Protein AF-A0A350P170-F1 (afdb_monomer)

Structure (mmCIF, N/CA/C/O backbone):
data_AF-A0A350P170-F1
#
_entry.id   AF-A0A350P170-F1
#
loop_
_atom_site.group_PDB
_atom_site.id
_atom_site.type_symbol
_atom_site.label_atom_id
_atom_site.label_alt_id
_atom_site.label_comp_id
_atom_site.label_asym_id
_atom_site.label_entity_id
_atom_site.label_seq_id
_atom_site.pdbx_PDB_ins_code
_atom_site.Cartn_x
_atom_site.Cartn_y
_atom_site.Cartn_z
_atom_site.occupancy
_atom_site.B_iso_or_equiv
_atom_site.auth_seq_id
_atom_site.auth_comp_id
_atom_site.auth_asym_id
_atom_site.auth_atom_id
_atom_site.pdbx_PDB_model_num
ATOM 1 N N . GLN A 1 1 ? 16.866 -11.331 -12.192 1.00 55.66 1 GLN A N 1
ATOM 2 C CA . GLN A 1 1 ? 17.625 -10.116 -11.809 1.00 55.66 1 GLN A CA 1
ATOM 3 C C . GLN A 1 1 ? 18.421 -9.615 -13.026 1.00 55.66 1 GLN A C 1
ATOM 5 O O . GLN A 1 1 ? 19.619 -9.866 -13.133 1.00 55.66 1 GLN A O 1
ATOM 10 N N . THR A 1 2 ? 17.737 -8.970 -13.980 1.00 68.19 2 THR A N 1
ATOM 11 C CA . THR A 1 2 ? 18.289 -8.675 -15.325 1.00 68.19 2 THR A CA 1
ATOM 12 C C . THR A 1 2 ? 18.466 -7.171 -15.553 1.00 68.19 2 THR A C 1
ATOM 14 O O . THR A 1 2 ? 19.551 -6.740 -15.930 1.00 68.19 2 THR A O 1
ATOM 17 N N . ILE A 1 3 ? 17.470 -6.355 -15.191 1.00 73.44 3 ILE A N 1
ATOM 18 C CA . ILE A 1 3 ? 17.484 -4.893 -15.401 1.00 73.44 3 ILE A CA 1
ATOM 19 C C . ILE A 1 3 ? 18.554 -4.185 -14.556 1.00 73.44 3 ILE A C 1
ATOM 21 O O . ILE A 1 3 ? 19.264 -3.319 -15.055 1.00 73.44 3 ILE A O 1
ATOM 25 N N . GLY A 1 4 ? 18.774 -4.616 -13.307 1.00 74.56 4 GLY A N 1
ATOM 26 C CA . GLY A 1 4 ? 19.765 -3.999 -12.410 1.00 74.56 4 GLY A CA 1
ATOM 27 C C . GLY A 1 4 ? 21.214 -4.020 -12.923 1.00 74.56 4 GLY A C 1
ATOM 28 O O . GLY A 1 4 ? 22.041 -3.240 -12.458 1.00 74.56 4 GLY A O 1
ATOM 29 N N . ARG A 1 5 ? 21.538 -4.868 -13.909 1.00 81.31 5 ARG A N 1
ATOM 30 C CA . ARG A 1 5 ? 22.863 -4.882 -14.554 1.00 81.31 5 ARG A CA 1
ATOM 31 C C . ARG A 1 5 ? 23.079 -3.655 -15.444 1.00 81.31 5 ARG A C 1
ATOM 33 O O . ARG A 1 5 ? 24.199 -3.155 -15.515 1.00 81.31 5 ARG A O 1
ATOM 40 N N . GLY A 1 6 ? 22.010 -3.158 -16.067 1.00 81.94 6 GLY A N 1
ATOM 41 C CA . GLY A 1 6 ? 22.021 -1.979 -16.931 1.00 81.94 6 GLY A CA 1
ATOM 42 C C . GLY A 1 6 ? 21.989 -0.648 -16.176 1.00 81.94 6 GLY A C 1
ATOM 43 O O . GLY A 1 6 ? 22.362 0.368 -16.747 1.00 81.94 6 GLY A O 1
ATOM 44 N N . LEU A 1 7 ? 21.646 -0.644 -14.882 1.00 85.00 7 LEU A N 1
ATOM 45 C CA . LEU A 1 7 ? 21.462 0.580 -14.082 1.00 85.00 7 LEU A CA 1
ATOM 46 C C . LEU A 1 7 ? 22.745 1.152 -13.448 1.00 85.00 7 LEU A C 1
ATOM 48 O O . LEU A 1 7 ? 22.690 2.158 -12.748 1.00 85.00 7 LEU A O 1
ATOM 52 N N . ARG A 1 8 ? 23.915 0.534 -13.655 1.00 88.31 8 ARG A N 1
ATOM 53 C CA . ARG A 1 8 ? 25.190 1.065 -13.129 1.00 88.31 8 ARG A CA 1
ATOM 54 C C . ARG A 1 8 ? 25.555 2.380 -13.814 1.00 88.31 8 ARG A C 1
ATOM 56 O O . ARG A 1 8 ? 25.523 2.427 -15.039 1.00 88.31 8 ARG A O 1
ATOM 63 N N . LEU A 1 9 ? 25.941 3.401 -13.056 1.00 88.69 9 LEU A N 1
ATOM 64 C CA . LEU A 1 9 ? 26.361 4.685 -13.623 1.00 88.69 9 LEU A CA 1
ATOM 65 C C . LEU A 1 9 ? 27.654 4.531 -14.438 1.00 88.69 9 LEU A C 1
ATOM 67 O O . LEU A 1 9 ? 28.554 3.787 -14.045 1.00 88.69 9 LEU A O 1
ATOM 71 N N . TYR A 1 10 ? 27.711 5.211 -15.579 1.00 90.62 10 TYR A N 1
ATOM 72 C CA . TYR A 1 10 ? 28.879 5.310 -16.452 1.00 90.62 10 TYR A CA 1
ATOM 73 C C . TYR A 1 10 ? 28.776 6.622 -17.232 1.00 90.62 10 TYR A C 1
ATOM 75 O O . TYR A 1 10 ? 27.687 6.928 -17.716 1.00 90.62 10 TYR A O 1
ATOM 83 N N . ASP A 1 11 ? 29.871 7.377 -17.336 1.00 89.75 11 ASP A N 1
ATOM 84 C CA . ASP A 1 11 ? 29.848 8.767 -17.820 1.00 89.75 11 ASP A CA 1
ATOM 85 C C . ASP A 1 11 ? 29.264 8.903 -19.239 1.00 89.75 11 ASP A C 1
ATOM 87 O O . ASP A 1 11 ? 28.492 9.822 -19.498 1.00 89.75 11 ASP A O 1
ATOM 91 N N . ASP A 1 12 ? 29.520 7.931 -20.121 1.00 91.25 12 ASP A N 1
ATOM 92 C CA . ASP A 1 12 ? 29.022 7.930 -21.507 1.00 91.25 12 ASP A CA 1
ATOM 93 C C . ASP A 1 12 ? 27.709 7.147 -21.702 1.00 91.25 12 ASP A C 1
ATOM 95 O O . ASP A 1 12 ? 27.351 6.779 -22.823 1.00 91.25 12 ASP A O 1
ATOM 99 N N . LYS A 1 13 ? 26.984 6.835 -20.620 1.00 91.56 13 LYS A N 1
ATOM 100 C CA . LYS A 1 13 ? 25.713 6.103 -20.689 1.00 91.56 13 LYS A CA 1
ATOM 101 C C . LYS A 1 13 ? 24.554 6.982 -20.202 1.00 91.56 13 LYS A C 1
ATOM 103 O O . LYS A 1 13 ? 24.262 6.973 -19.003 1.00 91.56 13 LYS A O 1
ATOM 108 N N . PRO A 1 14 ? 23.880 7.715 -21.110 1.00 86.50 14 PRO A N 1
ATOM 109 C CA . PRO A 1 14 ? 22.813 8.641 -20.736 1.00 86.50 14 PRO A CA 1
ATOM 110 C C . PRO A 1 14 ? 21.547 7.927 -20.244 1.00 86.50 14 PRO A C 1
ATOM 112 O O . PRO A 1 14 ? 20.827 8.466 -19.406 1.00 86.50 14 PRO A O 1
ATOM 115 N N . ASP A 1 15 ? 21.289 6.708 -20.725 1.00 86.00 15 ASP A N 1
ATOM 116 C CA . ASP A 1 15 ? 20.099 5.931 -20.390 1.00 86.00 15 ASP A CA 1
ATOM 117 C C . ASP A 1 15 ? 20.326 4.411 -20.521 1.00 86.00 15 ASP A C 1
ATOM 119 O O . ASP A 1 15 ? 21.382 3.932 -20.944 1.00 86.00 15 ASP A O 1
ATOM 123 N N . CYS A 1 16 ? 19.337 3.633 -20.076 1.00 85.06 16 CYS A N 1
ATOM 124 C CA . CYS A 1 16 ? 19.308 2.179 -20.192 1.00 85.06 16 CYS A CA 1
ATOM 125 C C . CYS A 1 16 ? 17.989 1.760 -20.845 1.00 85.06 16 CYS A C 1
ATOM 127 O O . CYS A 1 16 ? 16.956 1.713 -20.176 1.00 85.06 16 CYS A O 1
ATOM 129 N N . LEU A 1 17 ? 18.029 1.407 -22.131 1.00 84.06 17 LEU A N 1
ATOM 130 C CA . LEU A 1 17 ? 16.868 0.865 -22.832 1.00 84.06 17 LEU A CA 1
ATOM 131 C C . LEU A 1 17 ? 16.545 -0.549 -22.329 1.00 84.06 17 LEU A C 1
ATOM 133 O O . LEU A 1 17 ? 17.384 -1.451 -22.381 1.00 84.06 17 LEU A O 1
ATOM 137 N N . VAL A 1 18 ? 15.312 -0.746 -21.864 1.00 81.06 18 VAL A N 1
ATOM 138 C CA . VAL A 1 18 ? 14.773 -2.048 -21.457 1.00 81.06 18 VAL A CA 1
ATOM 139 C C . VAL A 1 18 ? 13.649 -2.415 -22.416 1.00 81.06 18 VAL A C 1
ATOM 141 O O . VAL A 1 18 ? 12.710 -1.645 -22.587 1.00 81.06 18 VAL A O 1
ATOM 144 N N . ILE A 1 19 ? 13.751 -3.590 -23.036 1.00 81.56 19 ILE A N 1
ATOM 145 C CA . ILE A 1 19 ? 12.707 -4.149 -23.898 1.00 81.56 19 ILE A CA 1
ATOM 146 C C . ILE A 1 19 ? 12.183 -5.402 -23.206 1.00 81.56 19 ILE A C 1
ATOM 148 O O . ILE A 1 19 ? 12.914 -6.383 -23.060 1.00 81.56 19 ILE A O 1
ATOM 152 N N . ASP A 1 20 ? 10.934 -5.339 -22.756 1.00 79.62 20 ASP A N 1
ATOM 153 C CA . ASP A 1 20 ? 10.252 -6.437 -22.079 1.00 79.62 20 ASP A CA 1
ATOM 154 C C . ASP A 1 20 ? 9.336 -7.161 -23.068 1.00 79.62 20 ASP A C 1
ATOM 156 O O . ASP A 1 20 ? 8.319 -6.626 -23.508 1.00 79.62 20 ASP A O 1
ATOM 160 N N . LEU A 1 21 ? 9.751 -8.358 -23.482 1.00 77.06 21 LEU A N 1
ATOM 161 C CA . LEU A 1 21 ? 9.010 -9.210 -24.408 1.00 77.06 21 LEU A CA 1
ATOM 162 C C . LEU A 1 21 ? 8.221 -10.234 -23.594 1.00 77.06 21 LEU A C 1
ATOM 164 O O . LEU A 1 21 ? 8.771 -11.243 -23.150 1.00 77.06 21 LEU A O 1
ATOM 168 N N . VAL A 1 22 ? 6.932 -9.963 -23.407 1.00 70.88 22 VAL A N 1
ATOM 169 C CA . VAL A 1 22 ? 6.019 -10.836 -22.664 1.00 70.88 22 VAL A CA 1
ATOM 170 C C . VAL A 1 22 ? 5.328 -11.793 -23.641 1.00 70.88 22 VAL A C 1
ATOM 172 O O . VAL A 1 22 ? 4.606 -11.361 -24.536 1.00 70.88 22 VAL A O 1
ATOM 175 N N . ASP A 1 23 ? 5.568 -13.096 -23.488 1.00 68.44 23 ASP A N 1
ATOM 176 C CA . ASP A 1 23 ? 4.864 -14.157 -24.226 1.00 68.44 23 ASP A CA 1
ATOM 177 C C . ASP A 1 23 ? 3.549 -14.536 -23.510 1.00 68.44 23 ASP A C 1
ATOM 179 O O . ASP A 1 23 ? 3.379 -14.253 -22.320 1.00 68.44 23 ASP A O 1
ATOM 183 N N . VAL A 1 24 ? 2.630 -15.231 -24.192 1.00 64.62 24 VAL A N 1
ATOM 184 C CA . VAL A 1 24 ? 1.359 -15.749 -23.641 1.00 64.62 24 VAL A CA 1
ATOM 185 C C . VAL A 1 24 ? 1.625 -16.972 -22.747 1.00 64.62 24 VAL A C 1
ATOM 187 O O . VAL A 1 24 ? 1.095 -18.072 -22.936 1.00 64.62 24 VAL A O 1
ATOM 190 N N . CYS A 1 25 ? 2.502 -16.817 -21.760 1.00 59.47 25 CYS A N 1
ATOM 191 C CA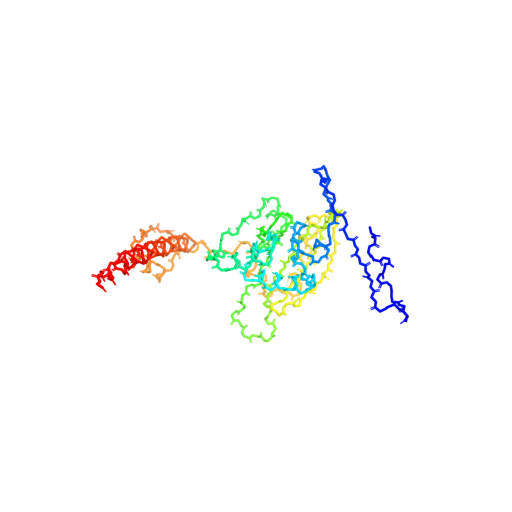 . CYS A 1 25 ? 2.878 -17.887 -20.856 1.00 59.47 25 CYS A CA 1
ATOM 192 C C . CYS A 1 25 ? 1.811 -18.042 -19.763 1.00 59.47 25 CYS A C 1
ATOM 194 O O . CYS A 1 25 ? 1.839 -17.369 -18.742 1.00 59.47 25 CYS A O 1
ATOM 196 N N . GLN A 1 26 ? 0.863 -18.962 -19.954 1.00 62.66 26 GLN A N 1
ATOM 197 C CA . GLN A 1 26 ? -0.231 -19.187 -18.991 1.00 62.66 26 GLN A CA 1
ATOM 198 C C . GLN A 1 26 ? 0.186 -19.986 -17.742 1.00 62.66 26 GLN A C 1
ATOM 200 O O . GLN A 1 26 ? -0.556 -20.048 -16.764 1.00 62.66 26 GLN A O 1
ATOM 205 N N . ARG A 1 27 ? 1.346 -20.656 -17.776 1.00 58.62 27 ARG A N 1
ATOM 206 C CA . ARG A 1 27 ? 1.795 -21.574 -16.710 1.00 58.62 27 ARG A CA 1
ATOM 207 C C . ARG A 1 27 ? 2.695 -20.927 -15.659 1.00 58.62 27 ARG A C 1
ATOM 209 O O . ARG A 1 27 ? 2.850 -21.498 -14.581 1.00 58.62 27 ARG A O 1
ATOM 216 N N . HIS A 1 28 ? 3.298 -19.781 -15.960 1.00 63.19 28 HIS A N 1
ATOM 217 C CA . HIS A 1 28 ? 4.266 -19.129 -15.082 1.00 63.19 28 HIS A CA 1
ATOM 218 C C . HIS A 1 28 ? 3.897 -17.661 -14.889 1.00 63.19 28 HIS A C 1
ATOM 220 O O . HIS A 1 28 ? 3.571 -16.974 -15.849 1.00 63.19 28 HIS A O 1
ATOM 226 N N . SER A 1 29 ? 3.979 -17.176 -13.647 1.00 61.22 29 SER A N 1
ATOM 227 C CA . SER A 1 29 ? 3.872 -15.745 -13.361 1.00 61.22 29 SER A CA 1
ATOM 228 C C . SER A 1 29 ? 5.154 -15.069 -13.840 1.00 61.22 29 SER A C 1
ATOM 230 O O . SER A 1 29 ? 6.215 -15.267 -13.245 1.00 61.22 29 SER A O 1
ATOM 232 N N . LEU A 1 30 ? 5.074 -14.319 -14.936 1.00 66.12 30 LEU A N 1
ATOM 233 C CA . LEU A 1 30 ? 6.201 -13.547 -15.449 1.00 66.12 30 LEU A CA 1
ATOM 234 C C . LEU A 1 30 ? 6.361 -12.256 -14.634 1.00 66.12 30 LEU A C 1
ATOM 236 O O . LEU A 1 30 ? 5.381 -11.614 -14.263 1.00 66.12 30 LEU A O 1
ATOM 240 N N . MET A 1 31 ? 7.610 -11.881 -14.347 1.00 69.81 31 MET A N 1
ATOM 241 C CA . MET A 1 31 ? 7.934 -10.571 -13.778 1.00 69.81 31 MET A CA 1
ATOM 242 C C . MET A 1 31 ? 7.954 -9.559 -14.920 1.00 69.81 31 MET A C 1
ATOM 244 O O . MET A 1 31 ? 8.937 -9.496 -15.655 1.00 69.81 31 MET A O 1
ATOM 248 N N . THR A 1 32 ? 6.871 -8.801 -15.058 1.00 78.75 32 THR A N 1
ATOM 249 C CA . THR A 1 32 ? 6.736 -7.746 -16.065 1.00 78.75 32 THR A CA 1
ATOM 250 C C . THR A 1 32 ? 7.281 -6.417 -15.544 1.00 78.75 32 THR A C 1
ATOM 252 O O . THR A 1 32 ? 7.395 -6.178 -14.335 1.00 78.75 32 THR A O 1
ATOM 255 N N . THR A 1 33 ? 7.623 -5.527 -16.466 1.00 81.44 33 THR A N 1
ATOM 256 C CA . THR A 1 33 ? 8.143 -4.191 -16.161 1.00 81.44 33 THR A CA 1
ATOM 257 C C . THR A 1 33 ? 7.210 -3.374 -15.256 1.00 81.44 33 THR A C 1
ATOM 259 O O . THR A 1 33 ? 7.720 -2.799 -14.296 1.00 81.44 33 THR A O 1
ATOM 262 N N . PRO A 1 34 ? 5.873 -3.359 -15.435 1.00 84.69 34 PRO A N 1
ATOM 263 C CA . PRO A 1 34 ? 4.971 -2.651 -14.523 1.00 84.69 34 PRO A CA 1
ATOM 264 C C . PRO A 1 34 ? 5.049 -3.132 -13.068 1.00 84.69 34 PRO A C 1
ATOM 266 O O . PRO A 1 34 ? 5.083 -2.308 -12.150 1.00 84.69 34 PRO A O 1
ATOM 269 N N . ALA A 1 35 ? 5.183 -4.443 -12.842 1.00 81.69 35 ALA A N 1
ATOM 270 C CA . ALA A 1 35 ? 5.322 -4.998 -11.495 1.00 81.69 35 ALA A CA 1
ATOM 271 C C . ALA A 1 35 ? 6.573 -4.469 -10.767 1.00 81.69 35 ALA A C 1
ATOM 273 O O . ALA A 1 35 ? 6.563 -4.315 -9.546 1.00 81.69 35 ALA A O 1
ATOM 274 N N . LEU A 1 36 ? 7.644 -4.135 -11.501 1.00 80.06 36 LEU A N 1
ATOM 275 C CA . LEU A 1 36 ? 8.848 -3.520 -10.926 1.00 80.06 36 LEU A CA 1
ATOM 276 C C . LEU A 1 36 ? 8.612 -2.094 -10.426 1.00 80.06 36 LEU A C 1
ATOM 278 O O . LEU A 1 36 ? 9.302 -1.653 -9.510 1.00 80.06 36 LEU A O 1
ATOM 282 N N . PHE A 1 37 ? 7.641 -1.389 -11.005 1.00 82.12 37 PHE A N 1
ATOM 283 C CA . PHE A 1 37 ? 7.231 -0.056 -10.572 1.00 82.12 37 PHE A CA 1
ATOM 284 C C . PHE A 1 37 ? 6.105 -0.090 -9.522 1.00 82.12 37 PHE A C 1
ATOM 286 O O . PHE A 1 37 ? 5.579 0.959 -9.158 1.00 82.12 37 PHE A O 1
ATOM 293 N N . GLY A 1 38 ? 5.742 -1.273 -9.011 1.00 79.06 38 GLY A N 1
ATOM 294 C CA . GLY A 1 38 ? 4.695 -1.440 -7.996 1.00 79.06 38 GLY A CA 1
ATOM 295 C C . GLY A 1 38 ? 3.264 -1.444 -8.547 1.00 79.06 38 GLY A C 1
ATOM 296 O O . GLY A 1 38 ? 2.316 -1.417 -7.758 1.00 79.06 38 GLY A O 1
ATOM 297 N N . LEU A 1 39 ? 3.110 -1.494 -9.874 1.00 86.19 39 LEU A N 1
ATOM 298 C CA . LEU A 1 39 ? 1.825 -1.613 -10.564 1.00 86.19 39 LEU A CA 1
ATOM 299 C C . LEU A 1 39 ? 1.363 -3.076 -10.649 1.00 86.19 39 LEU A C 1
ATOM 301 O O . LEU A 1 39 ? 2.115 -4.005 -10.336 1.00 86.19 39 LEU A O 1
ATOM 305 N N . HIS A 1 40 ? 0.123 -3.282 -11.096 1.00 85.38 40 HIS A N 1
ATOM 306 C CA . HIS A 1 40 ? -0.380 -4.612 -11.427 1.00 85.38 40 HIS A CA 1
ATOM 307 C C . HIS A 1 40 ? 0.508 -5.267 -12.516 1.00 85.38 40 HIS A C 1
ATOM 309 O O . HIS A 1 40 ? 0.952 -4.569 -13.429 1.00 85.38 40 HIS A O 1
ATOM 315 N N . PRO A 1 41 ? 0.799 -6.584 -12.467 1.00 81.81 41 PRO A N 1
ATOM 316 C CA . PRO A 1 41 ? 1.647 -7.238 -13.473 1.00 81.81 41 PRO A CA 1
ATOM 317 C C . PRO A 1 41 ? 1.134 -7.091 -14.910 1.00 81.81 41 PRO A C 1
ATOM 319 O O . PRO A 1 41 ? 1.927 -6.908 -15.831 1.00 81.81 41 PRO A O 1
ATOM 322 N N . ASP A 1 42 ? -0.186 -7.102 -15.077 1.00 84.06 42 ASP A N 1
ATOM 323 C CA . ASP A 1 42 ? -0.859 -6.919 -16.369 1.00 84.06 42 ASP A CA 1
ATOM 324 C C . ASP A 1 42 ? -1.200 -5.446 -16.663 1.00 84.06 42 ASP A C 1
ATOM 326 O O . ASP A 1 42 ? -2.106 -5.170 -17.441 1.00 84.06 42 ASP A O 1
ATOM 330 N N . PHE A 1 43 ? -0.544 -4.491 -15.994 1.00 88.19 43 PHE A N 1
ATOM 331 C CA . PHE A 1 43 ? -0.832 -3.074 -16.198 1.00 88.19 43 PHE A CA 1
ATOM 332 C C . PHE A 1 43 ? -0.353 -2.608 -17.577 1.00 88.19 43 PHE A C 1
ATOM 334 O O . PHE A 1 43 ? 0.846 -2.625 -17.868 1.00 88.19 43 PHE A O 1
ATOM 341 N N . ASP A 1 44 ? -1.284 -2.142 -18.401 1.00 88.44 44 ASP A N 1
ATOM 342 C CA . ASP A 1 44 ? -1.010 -1.504 -19.678 1.00 88.44 44 ASP A CA 1
ATOM 343 C C . ASP A 1 44 ? -0.610 -0.041 -19.456 1.00 88.44 44 ASP A C 1
ATOM 345 O O . ASP A 1 44 ? -1.365 0.771 -18.916 1.00 88.44 44 ASP A O 1
ATOM 349 N N . LEU A 1 45 ? 0.619 0.286 -19.857 1.00 84.94 45 LEU A N 1
ATOM 350 C CA . LEU A 1 45 ? 1.147 1.646 -19.796 1.00 84.94 45 LEU A CA 1
ATOM 351 C C . LEU A 1 45 ? 0.617 2.526 -20.933 1.00 84.94 45 LEU A C 1
ATOM 353 O O . LEU A 1 45 ? 0.833 3.730 -20.886 1.00 84.94 45 LEU A O 1
ATOM 357 N N . GLU A 1 46 ? -0.011 1.958 -21.967 1.00 85.19 46 GLU A N 1
ATOM 358 C CA . GLU A 1 46 ? -0.568 2.693 -23.114 1.00 85.19 46 GLU A CA 1
ATOM 359 C C . GLU A 1 46 ? 0.456 3.629 -23.805 1.00 85.19 46 GLU A C 1
ATOM 361 O O . GLU A 1 46 ? 0.103 4.618 -24.445 1.00 85.19 46 GLU A O 1
ATOM 366 N N . GLY A 1 47 ? 1.754 3.312 -23.696 1.00 81.00 47 GLY A N 1
ATOM 367 C CA . GLY A 1 47 ? 2.857 4.121 -24.232 1.00 81.00 47 GLY A CA 1
ATOM 368 C C . GLY A 1 47 ? 3.324 5.277 -23.335 1.00 81.00 47 GLY A C 1
ATOM 369 O O . GLY A 1 47 ? 4.219 6.023 -23.737 1.00 81.00 47 GLY A O 1
ATOM 370 N N . GLU A 1 48 ? 2.768 5.422 -22.132 1.00 82.25 48 GLU A N 1
ATOM 371 C CA . GLU A 1 48 ? 3.159 6.436 -21.151 1.00 82.25 48 GLU A CA 1
ATOM 372 C C . GLU A 1 48 ? 4.433 6.073 -20.372 1.00 82.25 48 GLU A C 1
ATOM 374 O O . GLU A 1 48 ? 4.907 4.934 -20.327 1.00 82.25 48 GLU A O 1
ATOM 379 N N . ASP A 1 49 ? 4.992 7.078 -19.698 1.00 85.12 49 ASP A N 1
ATOM 380 C CA . ASP A 1 49 ? 6.121 6.899 -18.787 1.00 85.12 49 ASP A CA 1
ATOM 381 C C . ASP A 1 49 ? 5.711 6.023 -17.587 1.00 85.12 49 ASP A C 1
ATOM 383 O O . ASP A 1 49 ? 4.816 6.370 -16.806 1.00 85.12 49 ASP A O 1
ATOM 387 N N . ALA A 1 50 ? 6.400 4.891 -17.410 1.00 83.69 50 ALA A N 1
ATOM 388 C CA . ALA A 1 50 ? 6.124 3.927 -16.344 1.00 83.69 50 ALA A CA 1
ATOM 389 C C . ALA A 1 50 ? 6.239 4.532 -14.936 1.00 83.69 50 ALA A C 1
ATOM 391 O O . ALA A 1 50 ? 5.445 4.219 -14.049 1.00 83.69 50 ALA A O 1
ATOM 392 N N . THR A 1 51 ? 7.188 5.448 -14.729 1.00 83.94 51 THR A N 1
ATOM 393 C CA . THR A 1 51 ? 7.397 6.109 -13.436 1.00 83.94 51 THR A CA 1
ATOM 394 C C . THR A 1 51 ? 6.288 7.117 -13.154 1.00 83.94 51 THR A C 1
ATOM 396 O O . THR A 1 51 ? 5.834 7.231 -12.012 1.00 83.94 51 THR A O 1
ATOM 399 N N . LYS A 1 52 ? 5.830 7.856 -14.172 1.00 85.88 52 LYS A N 1
ATOM 400 C CA . LYS A 1 52 ? 4.684 8.770 -14.031 1.00 85.88 52 LYS A CA 1
ATOM 401 C C . LYS A 1 52 ? 3.400 7.998 -13.742 1.00 85.88 52 LYS A C 1
ATOM 403 O O . LYS A 1 52 ? 2.683 8.368 -12.814 1.00 85.88 52 LYS A O 1
ATOM 408 N N . SER A 1 53 ? 3.166 6.911 -14.472 1.00 87.25 53 SER A N 1
ATOM 409 C CA . SER A 1 53 ? 2.002 6.035 -14.303 1.00 87.25 53 SER A CA 1
ATOM 410 C C . SER A 1 53 ? 1.965 5.430 -12.898 1.00 87.25 53 SER A C 1
ATOM 412 O O . SER A 1 53 ? 0.960 5.541 -12.198 1.00 87.25 53 SER A O 1
ATOM 414 N N . ALA A 1 54 ? 3.099 4.902 -12.426 1.00 85.50 54 ALA A N 1
ATOM 415 C CA . ALA A 1 54 ? 3.243 4.381 -11.070 1.00 85.50 54 ALA A CA 1
ATOM 416 C C . ALA A 1 54 ? 2.955 5.434 -9.996 1.00 85.50 54 ALA A C 1
ATOM 418 O O . ALA A 1 54 ? 2.183 5.177 -9.074 1.00 85.50 54 ALA A O 1
ATOM 419 N N . LYS A 1 55 ? 3.500 6.649 -10.138 1.00 84.19 55 LYS A N 1
ATOM 420 C CA . LYS A 1 55 ? 3.217 7.756 -9.210 1.00 84.19 55 LYS A CA 1
ATOM 421 C C . LYS A 1 55 ? 1.742 8.159 -9.213 1.00 84.19 55 LYS A C 1
ATOM 423 O O . LYS A 1 55 ? 1.199 8.441 -8.147 1.00 84.19 55 LYS A O 1
ATOM 428 N N . ALA A 1 56 ? 1.097 8.188 -10.378 1.00 85.06 56 ALA A N 1
ATOM 429 C CA . ALA A 1 56 ? -0.320 8.523 -10.491 1.00 85.06 56 ALA A CA 1
ATOM 430 C C . ALA A 1 56 ? -1.197 7.483 -9.776 1.00 85.06 56 ALA A C 1
ATOM 432 O O . ALA A 1 56 ? -2.000 7.847 -8.915 1.00 85.06 56 ALA A O 1
ATOM 433 N N . VAL A 1 57 ? -0.977 6.193 -10.050 1.00 85.38 57 VAL A N 1
ATOM 434 C CA . VAL A 1 57 ? -1.691 5.089 -9.387 1.00 85.38 57 VAL A CA 1
ATOM 435 C C . VAL A 1 57 ? -1.417 5.083 -7.884 1.00 85.38 57 VAL A C 1
ATOM 437 O O . VAL A 1 57 ? -2.343 4.940 -7.088 1.00 85.38 57 VAL A O 1
ATOM 440 N N . GLN A 1 58 ? -0.173 5.319 -7.467 1.00 81.75 58 GLN A N 1
ATOM 441 C CA . GLN A 1 58 ? 0.179 5.421 -6.054 1.00 81.75 58 GLN A CA 1
ATOM 442 C C . GLN A 1 58 ? -0.577 6.569 -5.367 1.00 81.75 58 GLN A C 1
ATOM 444 O O . GLN A 1 58 ? -1.117 6.378 -4.277 1.00 81.75 58 GLN A O 1
ATOM 449 N N . GLN A 1 59 ? -0.670 7.741 -6.001 1.00 78.62 59 GLN A N 1
ATOM 450 C CA . GLN A 1 59 ? -1.417 8.874 -5.456 1.00 78.62 59 GLN A CA 1
ATOM 451 C C . GLN A 1 59 ? -2.914 8.556 -5.339 1.00 78.62 59 GLN A C 1
ATOM 453 O O . GLN A 1 59 ? -3.517 8.831 -4.302 1.00 78.62 59 GLN A O 1
ATOM 458 N N . MET A 1 60 ? -3.499 7.926 -6.359 1.00 79.19 60 MET A N 1
ATOM 459 C CA . MET A 1 60 ? -4.888 7.455 -6.335 1.00 79.19 60 MET A CA 1
ATOM 460 C C .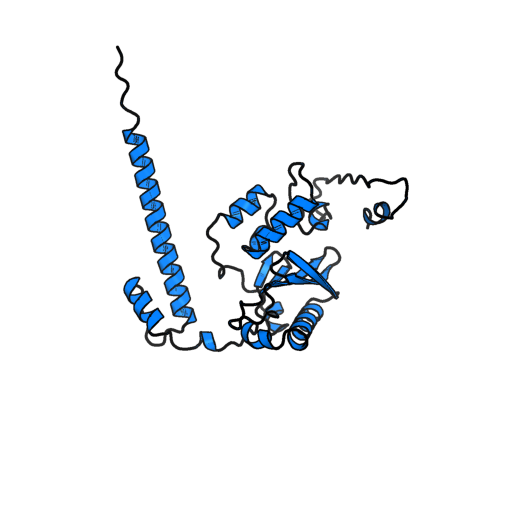 MET A 1 60 ? -5.116 6.401 -5.241 1.00 79.19 60 MET A C 1
ATOM 462 O O . MET A 1 60 ? -6.165 6.395 -4.595 1.00 79.19 60 MET A O 1
ATOM 466 N N . SER A 1 61 ? -4.114 5.558 -4.969 1.00 77.25 61 SER A N 1
ATOM 467 C CA . SER A 1 61 ? -4.204 4.492 -3.964 1.00 77.25 61 SER A CA 1
ATOM 468 C C . SER A 1 61 ? -4.332 5.023 -2.541 1.00 77.25 61 SER A C 1
ATOM 470 O O . SER A 1 61 ? -4.860 4.335 -1.664 1.00 77.25 61 SER A O 1
ATOM 472 N N . ILE A 1 62 ? -3.891 6.261 -2.293 1.00 72.69 62 ILE A N 1
ATOM 473 C CA . ILE A 1 62 ? -4.073 6.925 -1.000 1.00 72.69 62 ILE A CA 1
ATOM 474 C C . ILE A 1 62 ? -5.568 7.053 -0.694 1.00 72.69 62 ILE A C 1
ATOM 476 O O . ILE A 1 62 ? -5.973 6.766 0.435 1.00 72.69 62 ILE A O 1
ATOM 480 N N . GLU A 1 63 ? -6.360 7.455 -1.691 1.00 70.25 63 GLU A N 1
ATOM 481 C CA . GLU A 1 63 ? -7.804 7.684 -1.581 1.00 70.25 63 GLU A CA 1
ATOM 482 C C . GLU A 1 63 ? -8.601 6.389 -1.720 1.00 70.25 63 GLU A C 1
ATOM 484 O O . GLU A 1 63 ? -9.510 6.135 -0.927 1.00 70.25 63 GLU A O 1
ATOM 489 N N . ASN A 1 64 ? -8.241 5.560 -2.699 1.00 74.81 64 ASN A N 1
ATOM 490 C CA . ASN A 1 64 ? -8.878 4.276 -2.924 1.00 74.81 64 ASN A CA 1
ATOM 491 C C . ASN A 1 64 ? -7.826 3.179 -3.155 1.00 74.81 64 ASN A C 1
ATOM 493 O O . ASN A 1 64 ? -7.311 3.063 -4.264 1.00 74.81 64 ASN A O 1
ATOM 497 N N . PRO A 1 65 ? -7.540 2.325 -2.155 1.00 75.50 65 PRO A N 1
ATOM 498 C CA . PRO A 1 65 ? -6.546 1.265 -2.290 1.00 75.50 65 PRO A CA 1
ATOM 499 C C . PRO A 1 65 ? -6.833 0.259 -3.413 1.00 75.50 65 PRO A C 1
ATOM 501 O O . PRO A 1 65 ? -5.891 -0.328 -3.933 1.00 75.50 65 PRO A O 1
ATOM 504 N N . THR A 1 66 ? -8.095 0.073 -3.829 1.00 78.44 66 THR A N 1
ATOM 505 C CA . THR A 1 66 ? -8.445 -0.928 -4.857 1.00 78.44 66 THR A CA 1
ATOM 506 C C . THR A 1 66 ? -7.919 -0.571 -6.246 1.00 78.44 66 THR A C 1
ATOM 508 O O . THR A 1 66 ? -7.945 -1.405 -7.142 1.00 78.44 66 THR A O 1
ATOM 511 N N . VAL A 1 67 ? -7.425 0.653 -6.455 1.00 82.88 67 VAL A N 1
ATOM 512 C CA . VAL A 1 67 ? -6.753 1.035 -7.711 1.00 82.88 67 VAL A CA 1
ATOM 513 C C . VAL A 1 67 ? -5.454 0.266 -7.946 1.00 82.88 67 VAL A C 1
ATOM 515 O O . VAL A 1 67 ? -4.964 0.248 -9.068 1.00 82.88 67 VAL A O 1
ATOM 518 N N . LEU A 1 68 ? -4.887 -0.363 -6.912 1.00 81.31 68 LEU A N 1
ATOM 519 C CA . LEU A 1 68 ? -3.681 -1.186 -7.033 1.00 81.31 68 LEU A CA 1
ATOM 520 C C . LEU A 1 68 ? -3.925 -2.467 -7.847 1.00 81.31 68 LEU A C 1
ATOM 522 O O . LEU A 1 68 ? -2.964 -3.045 -8.353 1.00 81.31 68 LEU A O 1
ATOM 526 N N . ASP A 1 69 ? -5.190 -2.869 -7.997 1.00 82.44 69 ASP A N 1
ATOM 527 C CA . ASP A 1 69 ? -5.616 -3.985 -8.845 1.00 82.44 69 ASP A CA 1
ATOM 528 C C . ASP A 1 69 ? -6.000 -3.537 -10.270 1.00 82.44 69 ASP A C 1
ATOM 530 O O . ASP A 1 69 ? -6.340 -4.374 -11.104 1.00 82.44 69 ASP A O 1
ATOM 534 N N . ALA A 1 70 ? -5.963 -2.231 -10.566 1.00 86.12 70 ALA A N 1
ATOM 535 C CA . ALA A 1 70 ? -6.263 -1.720 -11.900 1.00 86.12 70 ALA A CA 1
ATOM 536 C C . ALA A 1 70 ? -5.201 -2.171 -12.910 1.00 86.12 70 ALA A C 1
ATOM 538 O O . ALA A 1 70 ? -4.011 -2.205 -12.595 1.00 86.12 70 ALA A O 1
ATOM 539 N N . GLN A 1 71 ? -5.626 -2.450 -14.139 1.00 89.19 71 GLN A N 1
ATOM 540 C CA . GLN A 1 71 ? -4.754 -2.837 -15.247 1.00 89.19 71 GLN A CA 1
ATOM 541 C C . GLN A 1 71 ? -4.462 -1.674 -16.203 1.00 89.19 71 GLN A C 1
ATOM 543 O O . GLN A 1 71 ? -3.744 -1.856 -17.175 1.00 89.19 71 GLN A O 1
ATOM 548 N N . SER A 1 72 ? -4.987 -0.474 -15.950 1.00 89.88 72 SER A N 1
ATOM 549 C CA . SER A 1 72 ? -4.616 0.738 -16.688 1.00 89.88 72 SER A CA 1
ATOM 550 C C . SER A 1 72 ? -4.899 2.004 -15.881 1.00 89.88 72 SER A C 1
ATOM 552 O O . SER A 1 72 ? -5.612 1.976 -14.870 1.00 89.88 72 SER A O 1
ATOM 554 N N . ILE A 1 73 ? -4.378 3.147 -16.346 1.00 88.62 73 ILE A N 1
ATOM 555 C CA . ILE A 1 73 ? -4.671 4.458 -15.741 1.00 88.62 73 ILE A CA 1
ATOM 556 C C . ILE A 1 73 ? -6.170 4.760 -15.829 1.00 88.62 73 ILE A C 1
ATOM 558 O O . ILE A 1 73 ? -6.775 5.159 -14.837 1.00 88.62 73 ILE A O 1
ATOM 562 N N . ALA A 1 74 ? -6.794 4.518 -16.983 1.00 85.81 74 ALA A N 1
ATOM 563 C CA . ALA A 1 74 ? -8.219 4.771 -17.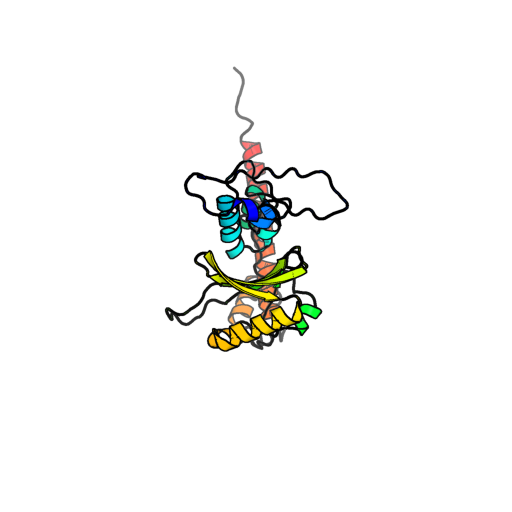174 1.00 85.81 74 ALA A CA 1
ATOM 564 C C . ALA A 1 74 ? -9.097 3.910 -16.246 1.00 85.81 74 ALA A C 1
ATOM 566 O O . ALA A 1 74 ? -10.145 4.360 -15.769 1.00 85.81 74 ALA A O 1
ATOM 567 N N . GLU A 1 75 ? -8.687 2.668 -15.972 1.00 85.56 75 GLU A N 1
ATOM 568 C CA . GLU A 1 75 ? -9.359 1.823 -14.987 1.00 85.56 75 GLU A CA 1
ATOM 569 C C . GLU A 1 75 ? -9.158 2.348 -13.560 1.00 85.56 75 GLU A C 1
ATOM 571 O O . GLU A 1 75 ? -10.138 2.455 -12.818 1.00 85.56 75 GLU A O 1
ATOM 576 N N . ALA A 1 76 ? -7.938 2.753 -13.195 1.00 84.88 76 ALA A N 1
ATOM 577 C CA . ALA A 1 76 ? -7.652 3.357 -11.895 1.00 84.88 76 ALA A CA 1
ATOM 578 C C . ALA A 1 76 ? -8.491 4.629 -11.665 1.00 84.88 76 ALA A C 1
ATOM 580 O O . ALA A 1 76 ? -9.167 4.752 -10.642 1.00 84.88 76 ALA A O 1
ATOM 581 N N . GLU A 1 77 ? -8.551 5.533 -12.646 1.00 82.06 77 GLU A N 1
ATOM 582 C CA . GLU A 1 77 ? -9.398 6.730 -12.605 1.00 82.06 77 GLU A CA 1
ATOM 583 C C . GLU A 1 77 ? -10.880 6.377 -12.468 1.00 82.06 77 GLU A C 1
ATOM 585 O O . GLU A 1 77 ? -11.607 6.989 -11.678 1.00 82.06 77 GLU A O 1
ATOM 590 N N . ARG A 1 78 ? -11.345 5.354 -13.197 1.00 81.69 78 ARG A N 1
ATOM 591 C CA . ARG A 1 78 ? -12.720 4.866 -13.075 1.00 81.69 78 ARG A CA 1
ATOM 592 C C . ARG A 1 78 ? -12.995 4.366 -11.658 1.00 81.69 78 ARG A C 1
ATOM 594 O O . ARG A 1 78 ? -14.051 4.698 -11.119 1.00 81.69 78 ARG A O 1
ATOM 601 N N . ILE A 1 79 ? -12.082 3.607 -11.061 1.00 77.00 79 ILE A N 1
ATOM 602 C CA . ILE A 1 79 ? -12.200 3.081 -9.695 1.00 77.00 79 ILE A CA 1
ATOM 603 C C . ILE A 1 79 ? -12.266 4.221 -8.668 1.00 77.00 79 ILE A C 1
ATOM 605 O O . ILE A 1 79 ? -13.113 4.178 -7.778 1.00 77.00 79 ILE A O 1
ATOM 609 N N . VAL A 1 80 ? -11.445 5.266 -8.812 1.00 73.88 80 VAL A N 1
ATOM 610 C CA . VAL A 1 80 ? -11.510 6.463 -7.947 1.00 73.88 80 VAL A CA 1
ATOM 611 C C . VAL A 1 80 ? -12.810 7.244 -8.160 1.00 73.88 80 VAL A C 1
ATOM 613 O O . VAL A 1 80 ? -13.396 7.755 -7.209 1.00 73.88 80 VAL A O 1
ATOM 616 N N . SER A 1 81 ? -13.289 7.332 -9.405 1.00 72.00 81 SER A N 1
ATOM 617 C CA . SER A 1 81 ? -14.515 8.067 -9.747 1.00 72.00 81 SER A CA 1
ATOM 618 C C . SER A 1 81 ? -15.797 7.384 -9.257 1.00 72.00 81 SER A C 1
ATOM 620 O O . SER A 1 81 ? -16.846 8.028 -9.139 1.00 72.00 81 SER A O 1
ATOM 622 N N . GLN A 1 82 ? -15.739 6.076 -9.001 1.00 67.50 82 GLN A N 1
ATOM 623 C CA . GLN A 1 82 ? -16.841 5.343 -8.402 1.00 67.50 82 GLN A CA 1
ATOM 624 C C . GLN A 1 82 ? -16.893 5.644 -6.906 1.00 67.50 82 GLN A C 1
ATOM 626 O O . GLN A 1 82 ? -15.876 5.737 -6.230 1.00 67.50 82 GLN A O 1
ATOM 631 N N . GLU A 1 83 ? -18.108 5.818 -6.384 1.00 55.47 83 GLU A N 1
ATOM 632 C CA . GLU A 1 83 ? -18.333 6.056 -4.960 1.00 55.47 83 GLU A CA 1
ATOM 633 C C . GLU A 1 83 ? -17.890 4.806 -4.179 1.00 55.47 83 GLU A C 1
ATOM 635 O O . GLU A 1 83 ? -18.628 3.826 -4.073 1.00 55.47 83 GLU A O 1
ATOM 640 N N . PHE A 1 84 ? -16.647 4.833 -3.702 1.00 53.69 84 PHE A N 1
ATOM 641 C CA . PHE A 1 84 ? -16.037 3.791 -2.890 1.00 53.69 84 PHE A CA 1
ATOM 642 C C . PHE A 1 84 ? -16.555 3.899 -1.458 1.00 53.69 84 PHE A C 1
ATOM 644 O O . PHE A 1 84 ? -16.553 4.983 -0.870 1.00 53.69 84 PHE A O 1
ATOM 651 N N . ASP A 1 85 ? -17.014 2.782 -0.896 1.00 52.22 85 ASP A N 1
ATOM 652 C CA . ASP A 1 85 ? -17.286 2.690 0.532 1.00 52.22 85 ASP A CA 1
ATOM 653 C C . ASP A 1 85 ? -15.945 2.436 1.246 1.00 52.22 85 ASP A C 1
ATOM 655 O O . ASP A 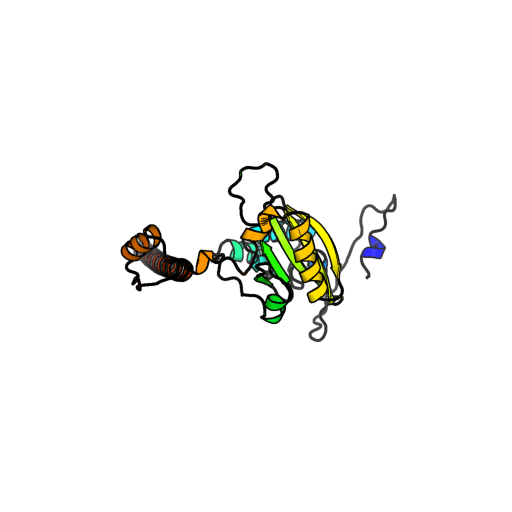1 85 ? -15.382 1.350 1.113 1.00 52.22 85 ASP A O 1
ATOM 659 N N . PRO A 1 86 ? -15.414 3.390 2.034 1.00 48.62 86 PRO A N 1
ATOM 660 C CA . PRO A 1 86 ? -14.143 3.219 2.744 1.00 48.62 86 PRO A CA 1
ATOM 661 C C . PRO A 1 86 ? -14.144 2.033 3.721 1.00 48.62 86 PRO A C 1
ATOM 663 O O . PRO A 1 86 ? -13.094 1.657 4.244 1.00 48.62 86 PRO A O 1
ATOM 666 N N . PHE A 1 87 ? -15.323 1.469 4.003 1.00 48.53 87 PHE A N 1
ATOM 667 C CA . PHE A 1 87 ? -15.535 0.322 4.877 1.00 48.53 87 PHE A CA 1
ATOM 668 C C . PHE A 1 87 ? -15.778 -0.990 4.117 1.00 48.53 87 PHE A C 1
ATOM 670 O O . PHE A 1 87 ? -15.926 -2.020 4.771 1.00 48.53 87 PHE A O 1
ATOM 677 N N . SER A 1 88 ? -15.793 -0.989 2.777 1.00 49.12 88 SER A N 1
ATOM 678 C CA . SER A 1 88 ? -16.008 -2.197 1.963 1.00 49.12 88 SER A CA 1
ATOM 679 C C . SER A 1 88 ? -14.733 -2.977 1.633 1.00 49.12 88 SER A C 1
ATOM 681 O O . SER A 1 88 ? -14.774 -3.878 0.800 1.00 49.12 88 SER A O 1
ATOM 683 N N . ILE A 1 89 ? -13.599 -2.641 2.250 1.00 56.22 89 ILE A N 1
ATOM 684 C CA . ILE A 1 89 ? -12.355 -3.400 2.083 1.00 56.22 89 ILE A CA 1
ATOM 685 C C . ILE A 1 89 ? -12.482 -4.723 2.846 1.00 56.22 89 ILE A C 1
ATOM 687 O O . ILE A 1 89 ? -12.954 -4.732 3.985 1.00 56.22 89 ILE A O 1
ATOM 691 N N . ALA A 1 90 ? -12.063 -5.826 2.219 1.00 61.09 90 ALA A N 1
ATOM 692 C CA . ALA A 1 90 ? -12.116 -7.151 2.818 1.00 61.09 90 ALA A CA 1
ATOM 693 C C . ALA A 1 90 ? -11.339 -7.185 4.145 1.00 61.09 90 ALA A C 1
ATOM 695 O O . ALA A 1 90 ? -10.202 -6.707 4.250 1.00 61.09 90 ALA A O 1
ATOM 696 N N . GLU A 1 91 ? -11.977 -7.741 5.178 1.00 66.50 91 GLU A N 1
ATOM 697 C CA . GLU A 1 91 ? -11.260 -8.103 6.395 1.00 66.50 91 GLU A CA 1
ATOM 698 C C . GLU A 1 91 ? -10.180 -9.122 6.015 1.00 66.50 91 GLU A C 1
ATOM 700 O O . GLU A 1 91 ? -10.473 -10.053 5.263 1.00 66.50 91 GLU A O 1
ATOM 705 N N . PRO A 1 92 ? -8.941 -8.958 6.502 1.00 74.81 92 PRO A N 1
ATOM 706 C CA . PRO A 1 92 ? -7.874 -9.869 6.139 1.00 74.81 92 PRO A CA 1
ATOM 707 C C . PRO A 1 92 ? -8.167 -11.269 6.707 1.00 74.81 92 PRO A C 1
ATOM 709 O O . PRO A 1 92 ? -8.913 -11.383 7.692 1.00 74.81 92 PRO A O 1
ATOM 712 N N . PRO A 1 93 ? -7.557 -12.326 6.139 1.00 77.06 93 PRO A N 1
ATOM 713 C CA . PRO A 1 93 ? -7.737 -13.697 6.603 1.00 77.06 93 PRO A CA 1
ATOM 714 C C . PRO A 1 93 ? -7.516 -13.837 8.113 1.00 77.06 93 PRO A C 1
ATOM 716 O O . PRO A 1 93 ? -6.708 -13.117 8.706 1.00 77.06 93 PRO A O 1
ATOM 719 N N . GLU A 1 94 ? -8.207 -14.788 8.746 1.00 75.06 94 GLU A N 1
ATOM 720 C CA . GLU A 1 94 ? -8.128 -15.003 10.199 1.00 75.06 94 GLU A CA 1
ATOM 721 C C . GLU A 1 94 ? -6.683 -15.215 10.684 1.00 75.06 94 GLU A C 1
ATOM 723 O O . GLU A 1 94 ? -6.294 -14.699 11.729 1.00 75.06 94 GLU A O 1
ATOM 728 N N . GLU A 1 95 ? -5.854 -15.862 9.865 1.00 77.00 95 GLU A N 1
ATOM 729 C CA . GLU A 1 95 ? -4.422 -16.054 10.104 1.00 77.00 95 GLU A CA 1
ATOM 730 C C . GLU A 1 95 ? -3.681 -14.719 10.277 1.00 77.00 95 GLU A C 1
ATOM 732 O O . GLU A 1 95 ? -3.006 -14.499 11.281 1.00 77.00 95 GLU A O 1
ATOM 737 N N . VAL A 1 96 ? -3.879 -13.776 9.352 1.00 79.12 96 VAL A N 1
ATOM 738 C CA . VAL A 1 96 ? -3.322 -12.416 9.436 1.00 79.12 96 VAL A CA 1
ATOM 739 C C . VAL A 1 96 ? -3.911 -11.673 10.630 1.00 79.12 96 VAL A C 1
ATOM 741 O O . VAL A 1 96 ? -3.234 -10.884 11.300 1.00 79.12 96 VAL A O 1
ATOM 744 N N . ARG A 1 97 ? -5.185 -11.935 10.941 1.00 75.31 97 ARG A N 1
ATOM 745 C CA . ARG A 1 97 ? -5.828 -11.327 12.099 1.00 75.31 97 ARG A CA 1
ATOM 746 C C . ARG A 1 97 ? -5.243 -11.816 13.425 1.00 75.31 97 ARG A C 1
ATOM 748 O O . ARG A 1 97 ? -5.232 -11.026 14.365 1.00 75.31 97 ARG A O 1
ATOM 755 N N . ALA A 1 98 ? -4.759 -13.046 13.502 1.00 77.69 98 ALA A N 1
ATOM 756 C CA . ALA A 1 98 ? -4.157 -13.600 14.708 1.00 77.69 98 ALA A CA 1
ATOM 757 C C . ALA A 1 98 ? -2.703 -13.135 14.929 1.00 77.69 98 ALA A C 1
ATOM 759 O O . ALA A 1 98 ? -2.241 -13.103 16.067 1.00 77.69 98 ALA A O 1
ATOM 760 N N . MET A 1 99 ? -1.983 -12.752 13.867 1.00 81.06 99 MET A N 1
ATOM 761 C CA . MET A 1 99 ? -0.543 -12.432 13.926 1.00 81.06 99 MET A CA 1
ATOM 762 C C . MET A 1 99 ? -0.206 -11.014 14.415 1.00 81.06 99 MET A C 1
ATOM 764 O O . MET A 1 99 ? 0.923 -10.767 14.832 1.00 81.06 99 MET A O 1
ATOM 768 N N . SER A 1 100 ? -1.146 -10.070 14.342 1.00 83.56 100 SER A N 1
ATOM 769 C CA . SER A 1 100 ? -0.915 -8.656 14.677 1.00 83.56 100 SER A CA 1
ATOM 770 C C . SER A 1 100 ? -2.096 -8.067 15.438 1.00 83.56 100 SER A C 1
ATOM 772 O O . SER A 1 100 ? -3.241 -8.454 15.212 1.00 83.56 100 SER A O 1
ATOM 774 N N . ASN A 1 101 ? -1.848 -7.078 16.293 1.00 79.06 101 ASN A N 1
ATOM 775 C CA . ASN A 1 101 ? -2.908 -6.345 16.991 1.00 79.06 101 ASN A CA 1
ATOM 776 C C . ASN A 1 101 ? -3.403 -5.100 16.234 1.00 79.06 101 ASN A C 1
ATOM 778 O O . ASN A 1 101 ? -4.318 -4.427 16.715 1.00 79.06 101 ASN A O 1
ATOM 782 N N . LEU A 1 102 ? -2.835 -4.780 15.067 1.00 82.56 102 LEU A N 1
ATOM 783 C CA . LEU A 1 102 ? -3.205 -3.615 14.257 1.00 82.56 102 LEU A CA 1
ATOM 784 C C . LEU A 1 102 ? -4.368 -3.913 13.298 1.00 82.56 102 LEU A C 1
ATOM 786 O O . LEU A 1 102 ? -4.500 -5.019 12.783 1.00 82.56 102 LEU A O 1
ATOM 790 N N . LEU A 1 103 ? -5.198 -2.913 13.011 1.00 80.19 103 LEU A N 1
ATOM 791 C CA . LEU A 1 103 ? -6.327 -2.972 12.077 1.00 80.19 103 LEU A CA 1
ATOM 792 C C . LEU A 1 103 ? -5.856 -3.043 10.613 1.00 80.19 103 LEU A C 1
ATOM 794 O O . LEU A 1 103 ? -5.968 -2.081 9.853 1.00 80.19 103 LEU A O 1
ATOM 798 N N . TRP A 1 104 ? -5.331 -4.203 10.228 1.00 84.50 104 TRP A N 1
ATOM 799 C CA . TRP A 1 104 ? -5.004 -4.534 8.846 1.00 84.50 104 TRP A CA 1
ATOM 800 C C . TRP A 1 104 ? -6.257 -4.741 8.005 1.00 84.50 104 TRP A C 1
ATOM 802 O O . TRP A 1 104 ? -7.287 -5.212 8.493 1.00 84.50 104 TRP A O 1
ATOM 812 N N . ARG A 1 105 ? -6.136 -4.431 6.719 1.00 81.31 105 ARG A N 1
ATOM 813 C CA . ARG A 1 105 ? -7.126 -4.716 5.683 1.00 81.31 105 ARG A CA 1
ATOM 814 C C . ARG A 1 105 ? -6.437 -5.295 4.462 1.00 81.31 105 ARG A C 1
ATOM 816 O O . ARG A 1 105 ? -5.317 -4.891 4.156 1.00 81.31 105 ARG A O 1
ATOM 823 N N . GLU A 1 106 ? -7.089 -6.228 3.784 1.00 81.56 106 GLU A N 1
ATOM 824 C CA . GLU A 1 106 ? -6.574 -6.790 2.537 1.00 81.56 106 GLU A CA 1
ATOM 825 C C . GLU A 1 106 ? -6.990 -5.880 1.378 1.00 81.56 106 GLU A C 1
ATOM 827 O O . GLU A 1 106 ? -8.177 -5.673 1.133 1.00 81.56 106 GLU A O 1
ATOM 832 N N . VAL A 1 107 ? -6.006 -5.278 0.713 1.00 75.38 107 VAL A N 1
ATOM 833 C CA . VAL A 1 107 ? -6.220 -4.301 -0.374 1.00 75.38 107 VAL A CA 1
ATOM 834 C C . VAL A 1 107 ? -5.870 -4.865 -1.750 1.00 75.38 107 VAL A C 1
ATOM 836 O O . VAL A 1 107 ? -5.953 -4.148 -2.736 1.00 75.38 107 VAL A O 1
ATOM 839 N N . GLY A 1 108 ? -5.462 -6.130 -1.796 1.00 69.94 108 GLY A N 1
ATOM 840 C CA . GLY A 1 108 ? -5.099 -6.876 -2.991 1.00 69.94 108 GLY A CA 1
ATOM 841 C C . GLY A 1 108 ? -4.484 -8.216 -2.589 1.00 69.94 108 GLY A C 1
ATOM 842 O O . GLY A 1 108 ? -4.211 -8.464 -1.409 1.00 69.94 108 GLY A O 1
ATOM 843 N N . LYS A 1 109 ? -4.231 -9.089 -3.565 1.00 73.19 109 LYS A N 1
ATOM 844 C CA . LYS A 1 109 ? -3.674 -10.424 -3.304 1.00 73.19 109 LYS A CA 1
ATOM 845 C C . LYS A 1 109 ? -2.302 -10.324 -2.626 1.00 73.19 109 LYS A C 1
ATOM 847 O O . LYS A 1 109 ? -1.378 -9.735 -3.183 1.00 73.19 109 LYS A O 1
ATOM 852 N N . SER A 1 110 ? -2.163 -10.916 -1.436 1.00 81.75 110 SER A N 1
ATOM 853 C CA . SER A 1 110 ? -0.936 -10.838 -0.619 1.00 81.75 110 SER A CA 1
ATOM 854 C C . SER A 1 110 ? -0.479 -9.396 -0.330 1.00 81.75 110 SER A C 1
ATOM 856 O O . SER A 1 110 ? 0.723 -9.131 -0.210 1.00 81.75 110 SER A O 1
ATOM 858 N N . ARG A 1 111 ? -1.430 -8.457 -0.224 1.00 83.81 111 ARG A N 1
ATOM 859 C CA . ARG A 1 111 ? -1.179 -7.049 0.092 1.00 83.81 111 ARG A CA 1
ATOM 860 C C . ARG A 1 111 ? -2.100 -6.584 1.219 1.00 83.81 111 ARG A C 1
ATOM 862 O O . ARG A 1 111 ? -3.323 -6.551 1.080 1.00 83.81 111 ARG A O 1
ATOM 869 N N . TYR A 1 112 ? -1.499 -6.178 2.330 1.00 87.00 112 TYR A N 1
ATOM 870 C CA . TYR A 1 112 ? -2.202 -5.749 3.534 1.00 87.00 112 TYR A CA 1
ATOM 871 C C . TYR A 1 112 ? -1.855 -4.310 3.878 1.00 87.00 112 TYR A C 1
ATOM 873 O O . TYR A 1 112 ? -0.692 -3.919 3.831 1.00 87.00 112 TYR A O 1
ATOM 881 N N . ARG A 1 113 ? -2.854 -3.528 4.284 1.00 86.50 113 ARG A N 1
ATOM 882 C CA . ARG A 1 113 ? -2.695 -2.115 4.626 1.00 86.50 113 ARG A CA 1
ATOM 883 C C . ARG A 1 113 ? -3.304 -1.778 5.983 1.00 86.50 113 ARG A C 1
ATOM 885 O O . ARG A 1 113 ? -4.419 -2.201 6.283 1.00 86.50 113 ARG A O 1
ATOM 892 N N . ALA A 1 114 ? -2.594 -0.975 6.769 1.00 86.00 114 ALA A N 1
ATOM 893 C CA . ALA A 1 114 ? -3.068 -0.387 8.018 1.00 86.00 114 ALA A CA 1
ATOM 894 C C . ALA A 1 114 ? -2.902 1.139 7.961 1.00 86.00 114 ALA A C 1
ATOM 896 O O . ALA A 1 114 ? -1.787 1.652 7.890 1.00 86.00 114 ALA A O 1
ATOM 897 N N . ASP A 1 115 ? -4.012 1.876 7.979 1.00 81.38 115 ASP A N 1
ATOM 898 C CA . ASP A 1 115 ? -3.980 3.340 7.904 1.00 81.38 115 ASP A CA 1
ATOM 899 C C . ASP A 1 115 ? -3.675 3.979 9.258 1.00 81.38 115 ASP A C 1
ATOM 901 O O . ASP A 1 115 ? -4.209 3.563 10.290 1.00 81.38 115 ASP A O 1
ATOM 905 N N . PHE A 1 116 ? -2.914 5.073 9.234 1.00 79.94 116 PHE A N 1
ATOM 906 C CA . PHE A 1 116 ? -2.833 5.987 10.365 1.00 79.94 116 PHE A CA 1
ATOM 907 C C . PHE A 1 116 ? -4.070 6.893 10.371 1.00 79.94 116 PHE A C 1
ATOM 909 O O . PHE A 1 116 ? -4.261 7.694 9.446 1.00 79.94 116 PHE A O 1
ATOM 916 N N . PRO A 1 117 ? -4.930 6.799 11.398 1.00 69.88 117 PRO A N 1
ATOM 917 C CA . PRO A 1 117 ? -6.093 7.659 11.503 1.00 69.88 117 PRO A CA 1
ATOM 918 C C . PRO A 1 117 ? -5.661 9.104 11.733 1.00 69.88 117 PRO A C 1
ATOM 920 O O . PRO A 1 117 ? -4.626 9.390 12.335 1.00 69.88 117 PRO A O 1
ATOM 923 N N . LYS A 1 118 ? -6.490 10.039 11.269 1.00 63.72 118 LYS A N 1
ATOM 924 C CA . LYS A 1 118 ? -6.246 11.468 11.458 1.00 63.72 118 LYS A CA 1
ATOM 925 C C . LYS A 1 118 ? -6.206 11.770 12.960 1.00 63.72 118 LYS A C 1
ATOM 927 O O . LYS A 1 118 ? -7.232 11.633 13.630 1.00 63.72 118 LYS A O 1
ATOM 932 N N . SER A 1 119 ? -5.045 12.180 13.476 1.00 59.03 119 SER A N 1
ATOM 933 C CA . SER A 1 119 ? -4.953 12.641 14.861 1.00 59.03 119 SER A CA 1
ATOM 934 C C . SER A 1 119 ? -5.864 13.854 15.051 1.00 59.03 119 SER A C 1
ATOM 936 O O . SER A 1 119 ? -5.950 14.723 14.177 1.00 59.03 119 SER A O 1
ATOM 938 N N . ARG A 1 120 ? -6.583 13.883 16.177 1.00 50.34 120 ARG A N 1
ATOM 939 C CA . ARG A 1 120 ? -7.354 15.057 16.609 1.00 50.34 120 ARG A CA 1
ATOM 940 C C . ARG A 1 120 ? -6.434 16.198 17.031 1.00 50.34 120 ARG A C 1
ATOM 942 O O . ARG A 1 120 ? -6.820 17.356 16.887 1.00 50.34 120 ARG A O 1
ATOM 949 N N . ASP A 1 121 ? -5.239 15.855 17.495 1.00 50.03 121 ASP A N 1
ATOM 950 C CA . ASP A 1 121 ? -4.234 16.819 17.898 1.00 50.03 121 ASP A CA 1
ATOM 951 C C . ASP A 1 121 ? -3.538 17.358 16.650 1.00 50.03 121 ASP A C 1
ATOM 953 O O . ASP A 1 121 ? -2.941 16.618 15.864 1.00 50.03 121 ASP A O 1
ATOM 957 N N . HIS A 1 122 ? -3.646 18.674 16.469 1.00 44.56 122 HIS A N 1
ATOM 958 C CA . HIS A 1 122 ? -2.985 19.470 15.433 1.00 44.56 122 HIS A CA 1
ATOM 959 C C . HIS A 1 122 ? -1.462 19.564 15.643 1.00 44.56 122 HIS A C 1
ATOM 961 O O . HIS A 1 122 ? -0.836 20.542 15.238 1.00 44.56 122 HIS A O 1
ATOM 967 N N . ASP A 1 123 ? -0.850 18.560 16.266 1.00 49.06 123 ASP A N 1
ATOM 968 C CA . ASP A 1 123 ? 0.590 18.528 16.420 1.00 49.06 123 ASP A CA 1
ATOM 969 C C . ASP A 1 123 ? 1.230 18.390 15.041 1.00 49.06 123 ASP A C 1
ATOM 971 O O . ASP A 1 123 ? 0.865 17.531 14.232 1.00 49.06 123 ASP A O 1
ATOM 975 N N . ASN A 1 124 ? 2.242 19.220 14.787 1.00 48.06 124 ASN A N 1
ATOM 976 C CA . ASN A 1 124 ? 3.068 19.174 13.576 1.00 48.06 124 ASN A CA 1
ATOM 977 C C . ASN A 1 124 ? 3.752 17.810 13.361 1.00 48.06 124 ASN A C 1
ATOM 979 O O . ASN A 1 124 ? 4.299 17.566 12.290 1.00 48.06 124 ASN A O 1
ATOM 983 N N . ASN A 1 125 ? 3.705 16.923 14.360 1.00 50.56 125 ASN A N 1
ATOM 984 C CA . ASN A 1 125 ? 4.211 15.558 14.301 1.00 50.56 125 ASN A CA 1
ATOM 985 C C . ASN A 1 125 ? 3.123 14.520 13.963 1.00 50.56 125 ASN A C 1
ATOM 987 O O . ASN A 1 125 ? 3.351 13.314 14.087 1.00 50.56 125 ASN A O 1
ATOM 991 N N . SER A 1 126 ? 1.920 14.960 13.569 1.00 56.78 126 SER A N 1
ATOM 992 C CA . SER A 1 126 ? 0.867 14.042 13.161 1.00 56.78 126 SER A CA 1
ATOM 993 C C . SER A 1 126 ? 1.188 13.415 11.808 1.00 56.78 126 SER A C 1
ATOM 995 O O . SER A 1 126 ? 1.124 14.071 10.765 1.00 56.78 126 SER A O 1
ATOM 997 N N . ILE A 1 127 ? 1.516 12.122 11.819 1.00 63.44 127 ILE A N 1
ATOM 998 C CA . ILE A 1 127 ? 1.658 11.358 10.590 1.00 63.44 127 ILE A CA 1
ATOM 999 C C . ILE A 1 127 ? 0.272 11.073 10.013 1.00 63.44 127 ILE A C 1
ATOM 1001 O O . ILE A 1 127 ? -0.617 10.527 10.663 1.00 63.44 127 ILE A O 1
ATOM 1005 N N . ARG A 1 128 ? 0.095 11.467 8.756 1.00 69.12 128 ARG A N 1
ATOM 1006 C CA . ARG A 1 128 ? -0.969 10.957 7.895 1.00 69.12 128 ARG A CA 1
ATOM 1007 C C . ARG A 1 128 ? -0.309 10.036 6.894 1.00 69.12 128 ARG A C 1
ATOM 1009 O O . ARG A 1 128 ? 0.686 10.439 6.292 1.00 69.12 128 ARG A O 1
ATOM 1016 N N . GLY A 1 129 ? -0.850 8.843 6.720 1.00 77.81 129 GLY A N 1
ATOM 1017 C CA . GLY A 1 129 ? -0.220 7.816 5.907 1.00 77.81 129 GLY A 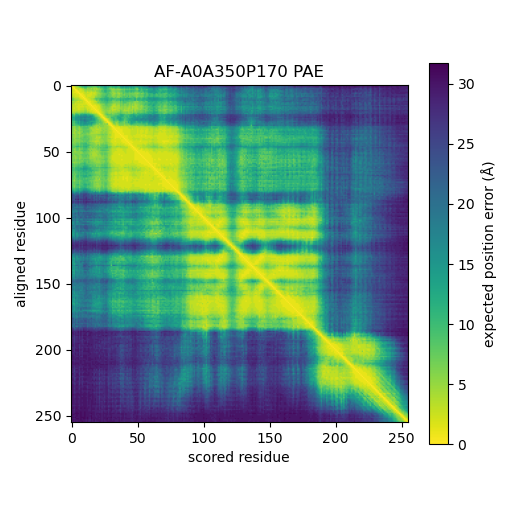CA 1
ATOM 1018 C C . GLY A 1 129 ? -0.765 6.433 6.218 1.00 77.81 129 GLY A C 1
ATOM 1019 O O . GLY A 1 129 ? -1.791 6.299 6.886 1.00 77.81 129 GLY A O 1
ATOM 1020 N N . TYR A 1 130 ? -0.056 5.411 5.766 1.00 84.75 130 TYR A N 1
ATOM 1021 C CA . TYR A 1 130 ? -0.397 4.016 6.007 1.00 84.75 130 TYR A CA 1
ATOM 1022 C C . TYR A 1 130 ? 0.849 3.136 6.009 1.00 84.75 130 TYR A C 1
ATOM 1024 O O . TYR A 1 130 ? 1.848 3.444 5.357 1.00 84.75 130 TYR A O 1
ATOM 1032 N N . LEU A 1 131 ? 0.774 2.034 6.748 1.00 88.38 131 LEU A N 1
ATOM 1033 C CA . LEU A 1 131 ? 1.676 0.905 6.580 1.00 88.38 131 LEU A CA 1
ATOM 1034 C C . LEU A 1 131 ? 1.104 -0.035 5.531 1.00 88.38 131 LEU A C 1
ATOM 1036 O O . LEU A 1 131 ? -0.092 -0.323 5.536 1.00 88.38 131 LEU A O 1
ATOM 1040 N N . GLU A 1 132 ? 1.974 -0.539 4.672 1.00 89.06 132 GLU A N 1
ATOM 1041 C CA . GLU A 1 132 ? 1.652 -1.563 3.690 1.00 89.06 132 GLU A CA 1
ATOM 1042 C C . GLU A 1 132 ? 2.650 -2.714 3.805 1.00 89.06 132 GLU A C 1
ATOM 1044 O O . GLU A 1 132 ? 3.860 -2.501 3.934 1.00 89.06 132 GLU A O 1
ATOM 1049 N N . ILE A 1 133 ? 2.111 -3.929 3.794 1.00 90.81 133 ILE A N 1
ATOM 1050 C CA . ILE A 1 133 ? 2.841 -5.185 3.712 1.00 90.81 133 ILE A CA 1
ATOM 1051 C C . ILE A 1 133 ? 2.477 -5.818 2.380 1.00 90.81 133 ILE A C 1
ATOM 1053 O O . ILE A 1 133 ? 1.306 -6.102 2.134 1.00 90.81 133 ILE A O 1
ATOM 1057 N N . GLN A 1 134 ? 3.474 -6.070 1.543 1.00 88.62 134 GLN A N 1
ATOM 1058 C CA . GLN A 1 134 ? 3.271 -6.698 0.243 1.00 88.62 134 GLN A CA 1
ATOM 1059 C C . GLN A 1 134 ? 4.273 -7.829 0.042 1.00 88.62 134 GLN A C 1
ATOM 1061 O O . GLN A 1 134 ? 5.465 -7.663 0.316 1.00 88.62 134 GLN A O 1
ATOM 1066 N N . GLN A 1 135 ? 3.795 -8.967 -0.459 1.00 86.75 135 GLN A N 1
ATOM 1067 C CA . GLN A 1 135 ? 4.674 -10.039 -0.907 1.00 86.75 135 GLN A CA 1
ATOM 1068 C C . GLN A 1 135 ? 5.278 -9.699 -2.275 1.00 86.75 135 GLN A C 1
ATOM 1070 O O . GLN A 1 135 ? 4.560 -9.366 -3.218 1.00 86.75 135 GLN A O 1
ATOM 1075 N N . ASP A 1 136 ? 6.598 -9.791 -2.387 1.00 80.44 136 ASP A N 1
ATOM 1076 C CA . ASP A 1 136 ? 7.295 -9.742 -3.662 1.00 80.44 136 ASP A CA 1
ATOM 1077 C C . ASP A 1 136 ? 7.244 -11.094 -4.387 1.00 80.44 136 ASP A C 1
ATOM 1079 O O . ASP A 1 136 ? 6.837 -12.128 -3.855 1.00 80.44 136 ASP A O 1
ATOM 1083 N N . MET A 1 137 ? 7.704 -11.100 -5.634 1.00 68.81 137 MET A N 1
ATOM 1084 C CA . MET A 1 137 ? 7.720 -12.311 -6.457 1.00 68.81 137 MET A CA 1
ATOM 1085 C C . MET A 1 137 ? 8.775 -13.348 -6.036 1.00 68.81 137 MET A C 1
ATOM 1087 O O . MET A 1 137 ? 8.762 -14.463 -6.548 1.00 68.81 137 MET A O 1
ATOM 1091 N N . LEU A 1 138 ? 9.682 -13.009 -5.114 1.00 78.12 138 LEU A N 1
ATOM 1092 C CA . LEU A 1 138 ? 10.618 -13.952 -4.489 1.00 78.12 138 LEU A CA 1
ATOM 1093 C C . LEU A 1 138 ? 10.003 -14.616 -3.244 1.00 78.12 138 LEU A C 1
ATOM 1095 O O . LEU A 1 138 ? 10.645 -15.466 -2.628 1.00 78.12 138 LEU A O 1
ATOM 1099 N N . GLY A 1 139 ? 8.772 -14.241 -2.881 1.00 79.88 139 GLY A N 1
ATOM 1100 C CA . GLY A 1 139 ? 8.066 -14.724 -1.703 1.00 79.88 139 GLY A CA 1
ATOM 1101 C C . GLY A 1 139 ? 8.408 -13.963 -0.421 1.00 79.88 139 GLY A C 1
ATOM 1102 O O . GLY A 1 139 ? 7.861 -14.307 0.628 1.00 79.88 139 GLY A O 1
ATOM 1103 N N . ASN A 1 140 ? 9.261 -12.935 -0.488 1.00 86.69 140 ASN A N 1
ATOM 1104 C CA . ASN A 1 140 ? 9.574 -12.097 0.662 1.00 86.69 140 ASN A CA 1
ATOM 1105 C C . ASN A 1 140 ? 8.481 -11.053 0.871 1.00 86.69 140 ASN A C 1
ATOM 1107 O O . ASN A 1 140 ? 7.874 -10.546 -0.065 1.00 86.69 140 ASN A O 1
ATOM 1111 N N . TRP A 1 141 ? 8.275 -10.679 2.118 1.00 88.50 141 TRP A N 1
ATOM 1112 C CA . TRP A 1 141 ? 7.341 -9.665 2.548 1.00 88.50 141 TRP A CA 1
ATOM 1113 C C . TRP A 1 141 ? 8.063 -8.353 2.818 1.00 88.50 141 TRP A C 1
ATOM 1115 O O . TRP A 1 141 ? 8.966 -8.284 3.656 1.00 88.50 141 TRP A O 1
ATOM 1125 N N . ASN A 1 142 ? 7.636 -7.303 2.131 1.00 89.25 142 ASN A N 1
ATOM 1126 C CA . ASN A 1 142 ? 8.179 -5.961 2.272 1.00 89.25 142 ASN A CA 1
ATOM 1127 C C . ASN A 1 142 ? 7.254 -5.128 3.149 1.00 89.25 142 ASN A C 1
ATOM 1129 O O . ASN A 1 142 ? 6.052 -5.079 2.899 1.00 89.25 142 ASN A O 1
ATOM 1133 N N . LEU A 1 143 ? 7.825 -4.462 4.153 1.00 91.19 143 LEU A N 1
ATOM 1134 C CA . LEU A 1 143 ? 7.117 -3.491 4.977 1.00 91.19 143 LEU A CA 1
ATOM 1135 C C . LEU A 1 143 ? 7.486 -2.073 4.536 1.00 91.19 143 LEU A C 1
ATOM 1137 O O . LEU A 1 143 ? 8.651 -1.668 4.619 1.00 91.19 143 LEU A O 1
ATOM 1141 N N . THR A 1 144 ? 6.483 -1.309 4.123 1.00 89.31 144 THR A N 1
ATOM 1142 C CA . THR A 1 144 ? 6.627 0.085 3.688 1.00 89.31 144 THR A CA 1
ATOM 1143 C C . THR A 1 144 ? 5.723 1.011 4.489 1.00 89.31 144 THR A C 1
ATOM 1145 O O . THR A 1 144 ? 4.586 0.662 4.805 1.00 89.31 144 THR A O 1
ATOM 1148 N N . LEU A 1 145 ? 6.227 2.202 4.798 1.00 87.69 145 LEU A N 1
ATOM 1149 C CA . LEU A 1 145 ? 5.464 3.307 5.367 1.00 87.69 145 LEU A CA 1
ATOM 1150 C C . LEU A 1 145 ? 5.286 4.383 4.298 1.00 87.69 145 LEU A C 1
ATOM 1152 O O . LEU A 1 145 ? 6.273 4.955 3.836 1.00 87.69 145 LEU A O 1
ATOM 1156 N N . THR A 1 146 ? 4.041 4.683 3.942 1.00 82.56 146 THR A N 1
ATOM 1157 C CA . THR A 1 146 ? 3.716 5.743 2.983 1.00 82.56 146 THR A CA 1
ATOM 1158 C C . THR A 1 146 ? 3.090 6.918 3.710 1.00 82.56 146 THR A C 1
ATOM 1160 O O . THR A 1 146 ? 2.049 6.781 4.352 1.00 82.56 146 THR A O 1
ATOM 1163 N N . HIS A 1 147 ? 3.702 8.090 3.596 1.00 79.69 147 HIS A N 1
ATOM 1164 C CA . HIS A 1 147 ? 3.163 9.340 4.113 1.00 79.69 147 HIS A CA 1
ATOM 1165 C C . HIS A 1 147 ? 2.155 9.937 3.120 1.00 79.69 147 HIS A C 1
ATOM 1167 O O . HIS A 1 147 ? 2.254 9.758 1.912 1.00 79.69 147 HIS A O 1
ATOM 1173 N N . SER A 1 148 ? 1.210 10.737 3.613 1.00 68.00 148 SER A N 1
ATOM 1174 C CA . SER A 1 148 ? 0.180 11.417 2.803 1.00 68.00 148 SER A CA 1
ATOM 1175 C C . SER A 1 148 ? 0.728 12.364 1.730 1.00 68.00 148 SER A C 1
ATOM 1177 O O . SER A 1 148 ? 0.004 12.714 0.805 1.00 68.00 148 SER A O 1
ATOM 1179 N N . LYS A 1 149 ? 1.996 12.777 1.848 1.00 66.38 149 LYS A N 1
ATOM 1180 C CA . LYS A 1 149 ? 2.715 13.562 0.834 1.00 66.38 149 LYS A CA 1
ATOM 1181 C C . LYS A 1 149 ? 3.338 12.695 -0.274 1.00 66.38 149 LYS A C 1
ATOM 1183 O O . LYS A 1 149 ? 4.048 13.227 -1.116 1.00 66.38 149 LYS A O 1
ATOM 1188 N N . GLY A 1 150 ? 3.109 11.380 -0.252 1.00 63.91 150 GLY A N 1
ATOM 1189 C CA . GLY A 1 150 ? 3.654 10.420 -1.214 1.00 63.91 150 GLY A CA 1
ATOM 1190 C C . GLY A 1 150 ? 5.068 9.925 -0.891 1.00 63.91 150 GLY A C 1
ATOM 1191 O O . GLY A 1 150 ? 5.611 9.124 -1.644 1.00 63.91 150 GLY A O 1
ATOM 1192 N N . GLU A 1 151 ? 5.674 10.365 0.216 1.00 74.19 151 GLU A N 1
ATOM 1193 C CA . GLU A 1 151 ? 6.978 9.859 0.659 1.00 74.19 151 GLU A CA 1
ATOM 1194 C C . GLU A 1 151 ? 6.843 8.406 1.129 1.00 74.19 151 GLU A C 1
ATOM 1196 O O . GLU A 1 151 ? 6.083 8.114 2.056 1.00 74.19 151 GLU A O 1
ATOM 1201 N N . VAL A 1 152 ? 7.585 7.501 0.489 1.00 79.94 152 VAL A N 1
ATOM 1202 C CA . VAL A 1 152 ? 7.610 6.072 0.821 1.00 79.94 152 VAL A CA 1
ATOM 1203 C C . VAL A 1 152 ? 8.926 5.741 1.501 1.00 79.94 152 VAL A C 1
ATOM 1205 O O . VAL A 1 152 ? 9.998 5.959 0.941 1.00 79.94 152 VAL A O 1
ATOM 1208 N N . THR A 1 153 ? 8.840 5.167 2.696 1.00 82.81 153 THR A N 1
ATOM 1209 C CA . THR A 1 153 ? 9.988 4.629 3.424 1.00 82.81 153 THR A CA 1
ATOM 1210 C C . THR A 1 153 ? 9.890 3.112 3.453 1.00 82.81 153 THR A C 1
ATOM 1212 O O . THR A 1 153 ? 8.998 2.549 4.091 1.00 82.81 153 THR A O 1
ATOM 1215 N N . GLN A 1 154 ? 10.816 2.433 2.776 1.00 83.25 154 GLN A N 1
ATOM 1216 C CA . GLN A 1 154 ? 10.968 0.987 2.911 1.00 83.25 154 GLN A CA 1
ATOM 1217 C C . GLN A 1 154 ? 11.666 0.685 4.237 1.00 83.25 154 GLN A C 1
ATOM 1219 O O . GLN A 1 154 ? 12.798 1.109 4.463 1.00 83.25 154 GLN A O 1
ATOM 1224 N N . LEU A 1 155 ? 10.976 -0.025 5.129 1.00 81.56 155 LEU A N 1
ATOM 1225 C CA . LEU A 1 155 ? 11.479 -0.307 6.470 1.00 81.56 155 LEU A CA 1
ATOM 1226 C C . LEU A 1 155 ? 12.390 -1.533 6.457 1.00 81.56 155 LEU A C 1
ATOM 1228 O O . LEU A 1 155 ? 13.547 -1.459 6.876 1.00 81.56 155 LEU A O 1
ATOM 1232 N N . ARG A 1 156 ? 11.864 -2.675 5.998 1.00 81.12 156 ARG A N 1
ATOM 1233 C CA . ARG A 1 156 ? 12.618 -3.930 5.913 1.00 81.12 156 ARG A CA 1
ATOM 1234 C C . ARG A 1 156 ? 11.881 -4.996 5.108 1.00 81.12 156 ARG A C 1
ATOM 1236 O O . ARG A 1 156 ? 10.662 -4.928 4.953 1.00 81.12 156 ARG A O 1
ATOM 1243 N N . ASN A 1 157 ? 12.637 -6.011 4.698 1.00 84.88 157 ASN A N 1
ATOM 1244 C CA . ASN A 1 157 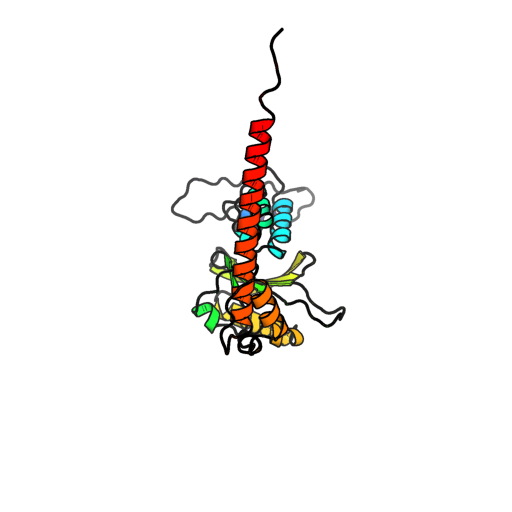? 12.132 -7.202 4.027 1.00 84.88 157 ASN A CA 1
ATOM 1245 C C . ASN A 1 157 ? 12.262 -8.406 4.967 1.00 84.88 157 ASN A C 1
ATOM 1247 O O . ASN A 1 157 ? 13.251 -8.524 5.699 1.00 84.88 157 ASN A O 1
ATOM 1251 N N . TYR A 1 158 ? 11.280 -9.298 4.924 1.00 89.38 158 TYR A N 1
ATOM 1252 C CA . TYR A 1 158 ? 11.196 -10.511 5.734 1.00 89.38 158 TYR A CA 1
ATOM 1253 C C . TYR A 1 158 ? 10.847 -11.694 4.839 1.00 89.38 158 TYR A C 1
ATOM 1255 O O . TYR A 1 158 ? 10.169 -11.535 3.838 1.00 89.38 158 TYR A O 1
ATOM 1263 N N . ASN A 1 159 ? 11.269 -12.897 5.196 1.00 87.00 159 ASN A N 1
ATOM 1264 C CA . ASN A 1 159 ? 10.913 -14.121 4.470 1.00 87.00 159 ASN A CA 1
ATOM 1265 C C . ASN A 1 159 ? 9.628 -14.786 4.999 1.00 87.00 159 ASN A C 1
ATOM 1267 O O . ASN A 1 159 ? 9.224 -15.825 4.491 1.00 87.00 159 ASN A O 1
ATOM 1271 N N . ASP A 1 160 ? 9.003 -14.204 6.023 1.00 87.69 160 ASP A N 1
ATOM 1272 C CA . ASP A 1 160 ? 7.879 -14.787 6.748 1.00 87.69 160 ASP A CA 1
ATOM 1273 C C . ASP A 1 160 ? 6.837 -13.709 7.084 1.00 87.69 160 ASP A C 1
ATOM 1275 O O . ASP A 1 160 ? 7.181 -12.598 7.507 1.00 87.69 160 ASP A O 1
ATOM 1279 N N . LEU A 1 161 ? 5.561 -14.051 6.880 1.00 86.19 161 LEU A N 1
ATOM 1280 C CA . LEU A 1 161 ? 4.426 -13.148 7.078 1.00 86.19 161 LEU A CA 1
ATOM 1281 C C . LEU A 1 161 ? 4.238 -12.763 8.555 1.00 86.19 161 LEU A C 1
ATOM 1283 O O . LEU A 1 161 ? 3.947 -11.613 8.876 1.00 86.19 161 LEU A O 1
ATOM 1287 N N . ASN A 1 162 ? 4.438 -13.700 9.476 1.00 88.00 162 ASN A N 1
ATOM 1288 C CA . ASN A 1 162 ? 4.304 -13.450 10.905 1.00 88.00 162 ASN A CA 1
ATOM 1289 C C . ASN A 1 162 ? 5.427 -12.520 11.396 1.00 88.00 162 ASN A C 1
ATOM 1291 O O . ASN A 1 162 ? 5.177 -11.573 12.144 1.00 88.00 162 ASN A O 1
ATOM 1295 N N . LEU A 1 163 ? 6.658 -12.715 10.906 1.00 88.44 163 LEU A N 1
ATOM 1296 C CA . LEU A 1 163 ? 7.784 -11.837 11.243 1.00 88.44 163 LEU A CA 1
ATOM 1297 C C . LEU A 1 163 ? 7.571 -10.392 10.771 1.00 88.44 163 LEU A C 1
ATOM 1299 O O . LEU A 1 163 ? 7.852 -9.466 11.537 1.00 88.44 163 LEU A O 1
ATOM 1303 N N . VAL A 1 164 ? 7.067 -10.179 9.549 1.00 90.19 164 VAL A N 1
ATOM 1304 C CA . VAL A 1 164 ? 6.794 -8.815 9.057 1.00 90.19 164 VAL A CA 1
ATOM 1305 C C . VAL A 1 164 ? 5.661 -8.147 9.838 1.00 90.19 164 VAL A C 1
ATOM 1307 O O . VAL A 1 164 ? 5.761 -6.963 10.160 1.00 90.19 164 VAL A O 1
ATOM 1310 N N . MET A 1 165 ? 4.627 -8.905 10.213 1.00 88.44 165 MET A N 1
ATOM 1311 C CA . MET A 1 165 ? 3.495 -8.411 11.001 1.00 88.44 165 MET A CA 1
ATOM 1312 C C . MET A 1 165 ? 3.943 -7.984 12.405 1.00 88.44 165 MET A C 1
ATOM 1314 O O . MET A 1 165 ? 3.666 -6.865 12.834 1.00 88.44 165 MET A O 1
ATOM 1318 N N . GLN A 1 166 ? 4.733 -8.815 13.092 1.00 88.31 166 GLN A N 1
ATOM 1319 C CA . GLN A 1 166 ? 5.308 -8.467 14.398 1.00 88.31 166 GLN A CA 1
ATOM 1320 C C . GLN A 1 166 ? 6.277 -7.282 14.312 1.00 88.31 166 GLN A C 1
ATOM 1322 O O . GLN A 1 166 ? 6.328 -6.440 15.214 1.00 88.31 166 GLN A O 1
ATOM 1327 N N . ALA A 1 167 ? 7.056 -7.195 13.232 1.00 87.62 167 ALA A N 1
ATOM 1328 C CA . ALA A 1 167 ? 7.942 -6.065 13.004 1.00 87.62 167 ALA A CA 1
ATOM 1329 C C . ALA A 1 167 ? 7.169 -4.759 12.789 1.00 87.62 167 ALA A C 1
ATOM 1331 O O . ALA A 1 167 ? 7.586 -3.725 13.315 1.00 87.62 167 ALA A O 1
ATOM 1332 N N . ALA A 1 168 ? 6.046 -4.808 12.070 1.00 88.06 168 ALA A N 1
ATOM 1333 C CA . ALA A 1 168 ? 5.152 -3.672 11.903 1.00 88.06 168 ALA A CA 1
ATOM 1334 C C . ALA A 1 168 ? 4.562 -3.231 13.252 1.00 88.06 168 ALA A C 1
ATOM 1336 O O . ALA A 1 168 ? 4.676 -2.056 13.605 1.00 88.06 168 ALA A O 1
ATOM 1337 N N . ASP A 1 169 ? 4.049 -4.167 14.056 1.00 86.69 169 ASP A N 1
ATOM 1338 C CA . ASP A 1 169 ? 3.540 -3.892 15.408 1.00 86.69 169 ASP A CA 1
ATOM 1339 C C . ASP A 1 169 ? 4.612 -3.230 16.285 1.00 86.69 169 ASP A C 1
ATOM 1341 O O . ASP A 1 169 ? 4.370 -2.196 16.921 1.00 86.69 169 ASP A O 1
ATOM 1345 N N . LYS A 1 170 ? 5.835 -3.775 16.270 1.00 87.00 170 LYS A N 1
ATOM 1346 C CA . LYS A 1 170 ? 6.973 -3.209 17.001 1.00 87.00 170 LYS A CA 1
ATOM 1347 C C . LYS A 1 170 ? 7.314 -1.804 16.504 1.00 87.00 170 LYS A C 1
ATOM 1349 O O . LYS A 1 170 ? 7.517 -0.909 17.327 1.00 87.00 170 LYS A O 1
ATOM 1354 N N . HIS A 1 171 ? 7.339 -1.591 15.190 1.00 86.50 171 HIS A N 1
ATOM 1355 C CA . HIS A 1 171 ? 7.635 -0.294 14.588 1.00 86.50 171 HIS A CA 1
ATOM 1356 C C . HIS A 1 171 ? 6.607 0.771 14.991 1.00 86.50 171 HIS A C 1
ATOM 1358 O O . HIS A 1 171 ? 7.006 1.852 15.429 1.00 86.50 171 HIS A O 1
ATOM 1364 N N . VAL A 1 172 ? 5.306 0.457 14.931 1.00 84.56 172 VAL A N 1
ATOM 1365 C CA . VAL A 1 172 ? 4.246 1.366 15.400 1.00 84.56 172 VAL A CA 1
ATOM 1366 C C . VAL A 1 172 ? 4.383 1.615 16.897 1.00 84.56 172 VAL A C 1
ATOM 1368 O O . VAL A 1 172 ? 4.315 2.760 17.329 1.00 84.56 172 VAL A O 1
ATOM 1371 N N . SER A 1 173 ? 4.649 0.581 17.699 1.00 83.38 173 SER A N 1
ATOM 1372 C CA . SER A 1 173 ? 4.768 0.746 19.152 1.00 83.38 173 SER A CA 1
ATOM 1373 C C . SER A 1 173 ? 5.947 1.612 19.593 1.00 83.38 173 SER A C 1
ATOM 1375 O O . SER A 1 173 ? 5.838 2.320 20.590 1.00 83.38 173 SER A O 1
ATOM 1377 N N . THR A 1 174 ? 7.049 1.577 18.842 1.00 83.25 174 THR A N 1
ATOM 1378 C CA . THR A 1 174 ? 8.283 2.296 19.177 1.00 83.25 174 THR A CA 1
ATOM 1379 C C . THR A 1 174 ? 8.267 3.725 18.637 1.00 83.25 174 THR A C 1
ATOM 1381 O O . THR A 1 174 ? 8.647 4.644 19.355 1.00 83.25 174 THR A O 1
ATOM 1384 N N . ASN A 1 175 ? 7.810 3.927 17.395 1.00 80.75 175 ASN A N 1
ATOM 1385 C CA . ASN A 1 175 ? 7.895 5.228 16.715 1.00 80.75 175 ASN A CA 1
ATOM 1386 C C . ASN A 1 175 ? 6.581 6.023 16.746 1.00 80.75 175 ASN A C 1
ATOM 1388 O O . ASN A 1 175 ? 6.598 7.246 16.644 1.00 80.75 175 ASN A O 1
ATOM 1392 N N . TYR A 1 176 ? 5.442 5.342 16.897 1.00 78.25 176 TYR A N 1
ATOM 1393 C CA . TYR A 1 176 ? 4.098 5.918 16.781 1.00 78.25 176 TYR A CA 1
ATOM 1394 C C . TYR A 1 176 ? 3.187 5.457 17.926 1.00 78.25 176 TYR A C 1
ATOM 1396 O O . TYR A 1 176 ? 2.007 5.158 17.724 1.00 78.25 176 TYR A O 1
ATOM 1404 N N . SER A 1 177 ? 3.724 5.405 19.148 1.00 75.38 177 SER A N 1
ATOM 1405 C CA . SER A 1 177 ? 3.010 4.922 20.339 1.00 75.38 177 SER A CA 1
ATOM 1406 C C . SER A 1 177 ? 1.680 5.649 20.584 1.00 75.38 177 SER A C 1
ATOM 1408 O O . SER A 1 177 ? 0.705 5.015 20.983 1.00 75.38 177 SER A O 1
ATOM 1410 N N . SER A 1 178 ? 1.592 6.942 20.256 1.00 73.69 178 SER A N 1
ATOM 1411 C CA . SER A 1 178 ? 0.357 7.737 20.350 1.00 73.69 178 SER A CA 1
ATOM 1412 C C . SER A 1 178 ? -0.759 7.266 19.405 1.00 73.69 178 SER A C 1
ATOM 1414 O O . SER A 1 178 ? -1.934 7.472 19.696 1.00 73.69 178 SER A O 1
ATOM 1416 N N . TYR A 1 179 ? -0.417 6.609 18.291 1.00 72.69 179 TYR A N 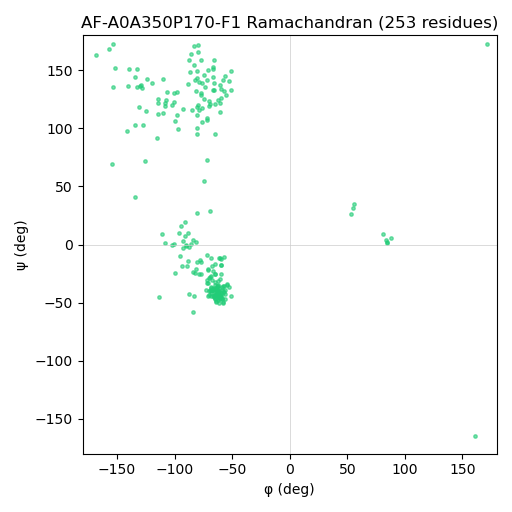1
ATOM 1417 C CA . TYR A 1 179 ? -1.379 6.072 17.319 1.00 72.69 179 TYR A CA 1
ATOM 1418 C C . TYR A 1 179 ? -1.815 4.645 17.640 1.00 72.69 179 TYR A C 1
ATOM 1420 O O . TYR A 1 179 ? -2.865 4.215 17.160 1.00 72.69 179 TYR A O 1
ATOM 1428 N N . LEU A 1 180 ? -1.058 3.921 18.475 1.00 72.75 180 LEU A N 1
ATOM 1429 C CA . LEU A 1 180 ? -1.369 2.537 18.834 1.00 72.75 180 LEU A CA 1
ATOM 1430 C C . LEU A 1 180 ? -2.812 2.336 19.305 1.00 72.75 180 LEU A C 1
ATOM 1432 O O . LEU A 1 180 ? -3.418 1.366 18.856 1.00 72.75 180 LEU A O 1
ATOM 1436 N N . PRO A 1 181 ? -3.402 3.185 20.173 1.00 71.25 181 PRO A N 1
ATOM 1437 C CA . PRO A 1 181 ? -4.796 3.007 20.553 1.00 71.25 181 PRO A CA 1
ATOM 1438 C C . PRO A 1 181 ? -5.698 3.033 19.316 1.00 71.25 181 PRO A C 1
ATOM 1440 O O . PRO A 1 181 ? -6.452 2.102 19.081 1.00 71.25 181 PRO A O 1
ATOM 1443 N N . LEU A 1 182 ? -5.549 4.027 18.448 1.00 70.56 182 LEU A N 1
ATOM 1444 C CA . LEU A 1 182 ? -6.435 4.207 17.300 1.00 70.56 182 LEU A CA 1
ATOM 1445 C C . LEU A 1 182 ? -6.255 3.145 16.202 1.00 70.56 182 LEU A C 1
ATOM 1447 O O . LEU A 1 182 ? -7.165 2.944 15.403 1.00 70.56 182 LEU A O 1
ATOM 1451 N N . MET A 1 183 ? -5.101 2.478 16.160 1.00 74.31 183 MET A N 1
ATOM 1452 C CA . MET A 1 183 ? -4.803 1.427 15.185 1.00 74.31 183 MET A CA 1
ATOM 1453 C C . MET A 1 183 ? -5.083 0.012 15.705 1.00 74.31 183 MET A C 1
ATOM 1455 O O . MET A 1 183 ? -5.021 -0.925 14.917 1.00 74.31 183 MET A O 1
ATOM 1459 N N . LYS A 1 184 ? -5.370 -0.180 16.998 1.00 75.38 184 LYS A N 1
ATOM 1460 C CA . LYS A 1 184 ? -5.610 -1.513 17.575 1.00 75.38 184 LYS A CA 1
ATOM 1461 C C . LYS A 1 184 ? -6.977 -2.088 17.197 1.00 75.38 184 LYS A C 1
ATOM 1463 O O . LYS A 1 184 ? -7.968 -1.364 17.144 1.00 75.38 184 LYS A O 1
ATOM 1468 N N . LYS A 1 185 ? -7.036 -3.413 17.030 1.00 66.31 185 LYS A N 1
ATOM 1469 C CA . LYS A 1 185 ? -8.282 -4.174 16.805 1.00 66.31 185 LYS A CA 1
ATOM 1470 C C . LYS A 1 185 ? -9.257 -4.086 17.979 1.00 66.31 185 LYS A C 1
ATOM 1472 O O . LYS A 1 185 ? -10.456 -3.955 17.763 1.00 66.31 185 LYS A O 1
ATOM 1477 N N . ASP A 1 186 ? -8.736 -4.082 19.206 1.00 56.03 186 ASP A N 1
ATOM 1478 C CA . ASP A 1 186 ? -9.517 -4.196 20.451 1.00 56.03 186 ASP A CA 1
ATOM 1479 C C . ASP A 1 186 ? -10.162 -2.883 20.918 1.00 56.03 186 ASP A C 1
ATOM 1481 O O . ASP A 1 186 ? -10.378 -2.649 22.109 1.00 56.03 186 ASP A O 1
ATOM 1485 N N . GLN A 1 187 ? -10.452 -1.968 19.998 1.00 50.78 187 GLN A N 1
ATOM 1486 C CA . GLN A 1 187 ? -11.048 -0.699 20.376 1.00 50.78 187 GLN A CA 1
ATOM 1487 C C . GLN A 1 187 ? -12.545 -0.894 20.701 1.00 50.78 187 GLN A C 1
ATOM 1489 O O . GLN A 1 187 ? -13.400 -1.015 19.822 1.00 50.78 187 GLN A O 1
ATOM 1494 N N . ASN A 1 188 ? -12.862 -0.866 22.003 1.00 47.91 188 ASN A N 1
ATOM 1495 C CA . ASN A 1 188 ? -14.202 -1.033 22.594 1.00 47.91 188 ASN A CA 1
ATOM 1496 C C . ASN A 1 188 ? -15.250 0.027 22.187 1.00 47.91 188 ASN A C 1
ATOM 1498 O O . ASN A 1 188 ? -16.440 -0.176 22.411 1.00 47.91 188 ASN A O 1
ATOM 1502 N N . TRP A 1 189 ? -14.865 1.132 21.540 1.00 53.34 189 TRP A N 1
ATOM 1503 C CA . TRP A 1 189 ? -15.798 2.176 21.069 1.00 53.34 189 TRP A CA 1
ATOM 1504 C C . TRP A 1 189 ? -16.853 1.693 20.052 1.00 53.34 189 TRP A C 1
ATOM 1506 O O . TRP A 1 189 ? -17.805 2.420 19.772 1.00 53.34 189 TRP A O 1
ATOM 1516 N N . HIS A 1 190 ? -16.715 0.486 19.494 1.00 48.62 190 HIS A N 1
ATOM 1517 C CA . HIS A 1 190 ? -17.718 -0.147 18.628 1.00 48.62 190 HIS A CA 1
ATOM 1518 C C . HIS A 1 190 ? -18.824 -0.885 19.388 1.00 48.62 190 HIS A C 1
ATOM 1520 O O . HIS A 1 190 ? -19.904 -1.065 18.824 1.00 48.62 190 HIS A O 1
ATOM 1526 N N . ALA A 1 191 ? -18.552 -1.301 20.629 1.00 49.94 191 ALA A N 1
ATOM 1527 C CA . ALA A 1 191 ? -19.486 -2.004 21.508 1.00 49.94 191 ALA A CA 1
ATOM 1528 C C . ALA A 1 191 ? -20.345 -1.040 22.340 1.00 49.94 191 ALA A C 1
ATOM 1530 O O . ALA A 1 191 ? -21.367 -1.444 22.891 1.00 49.94 191 ALA A O 1
ATOM 1531 N N . ASP A 1 192 ? -19.961 0.240 22.391 1.00 60.56 192 ASP A N 1
ATOM 1532 C CA . ASP A 1 192 ? -20.762 1.274 23.033 1.00 60.56 192 ASP A CA 1
ATOM 1533 C C . ASP A 1 192 ? -22.175 1.338 22.425 1.00 60.56 192 ASP A C 1
ATOM 1535 O O . ASP A 1 192 ? -22.336 1.214 21.200 1.00 60.56 192 ASP A O 1
ATOM 1539 N N . PRO A 1 193 ? -23.199 1.627 23.245 1.00 69.31 193 PRO A N 1
ATOM 1540 C CA . PRO A 1 193 ? -24.533 1.934 22.752 1.00 69.31 193 PRO A CA 1
ATOM 1541 C C . PRO A 1 193 ? -24.490 3.059 21.710 1.00 69.31 193 PRO A C 1
ATOM 1543 O O . PRO A 1 193 ? -23.752 4.039 21.862 1.00 69.31 193 PRO A O 1
ATOM 1546 N N . ALA A 1 194 ? -25.301 2.934 20.657 1.00 74.31 194 ALA A N 1
ATOM 1547 C CA . ALA A 1 194 ? -25.450 3.963 19.631 1.00 74.31 194 ALA A CA 1
ATOM 1548 C C . ALA A 1 194 ? -25.739 5.332 20.266 1.00 74.31 194 ALA A C 1
ATOM 1550 O O . ALA A 1 194 ? -26.601 5.437 21.145 1.00 74.31 194 ALA A O 1
ATOM 1551 N N . THR A 1 195 ? -25.030 6.373 19.817 1.00 73.88 195 THR A N 1
ATOM 1552 C CA . THR A 1 195 ? -25.182 7.727 20.370 1.00 73.88 195 THR A CA 1
ATOM 1553 C C . THR A 1 195 ? -26.559 8.302 20.062 1.00 73.88 195 THR A C 1
ATOM 1555 O O . THR A 1 195 ? -27.165 7.981 19.040 1.00 73.88 195 THR A O 1
ATOM 1558 N N . GLU A 1 196 ? -27.039 9.211 20.912 1.00 72.31 196 GLU A N 1
ATOM 1559 C CA . GLU A 1 196 ? -28.358 9.837 20.742 1.00 72.31 196 GLU A CA 1
ATOM 1560 C C . GLU A 1 196 ? -28.496 10.519 19.368 1.00 72.31 196 GLU A C 1
ATOM 1562 O O . GLU A 1 196 ? -29.491 10.337 18.670 1.00 72.31 196 GLU A O 1
ATOM 1567 N N . ALA A 1 197 ? -27.427 11.171 18.897 1.00 68.94 197 ALA A N 1
ATOM 1568 C CA . ALA A 1 197 ? -27.361 11.756 17.558 1.00 68.94 197 ALA A CA 1
ATOM 1569 C C . ALA A 1 197 ? -27.499 10.717 16.423 1.00 68.94 197 ALA A C 1
ATOM 1571 O O . ALA A 1 197 ? -28.144 10.994 15.412 1.00 68.94 197 ALA A O 1
ATOM 1572 N N . GLN A 1 198 ? -26.927 9.514 16.571 1.00 65.81 198 GLN A N 1
ATOM 1573 C CA . GLN A 1 198 ? -27.088 8.430 15.591 1.00 65.81 198 GLN A CA 1
ATOM 1574 C C . GLN A 1 198 ? -28.530 7.909 15.581 1.00 65.81 198 GLN A C 1
ATOM 1576 O O . GLN A 1 198 ? -29.098 7.709 14.507 1.00 65.81 198 GLN A O 1
ATOM 1581 N N . ARG A 1 199 ? -29.147 7.756 16.759 1.00 76.31 199 ARG A N 1
ATOM 1582 C CA . ARG A 1 199 ? -30.547 7.320 16.899 1.00 76.31 199 ARG A CA 1
ATOM 1583 C C . ARG A 1 199 ? -31.519 8.324 16.282 1.00 76.31 199 ARG A C 1
ATOM 1585 O O . ARG A 1 199 ? -32.426 7.931 15.548 1.00 76.31 199 ARG A O 1
ATOM 1592 N N . GLU A 1 200 ? -31.316 9.619 16.517 1.00 77.25 200 GLU A N 1
ATOM 1593 C CA . GLU A 1 200 ? -32.100 10.677 15.870 1.00 77.25 200 GLU A CA 1
ATOM 1594 C C . GLU A 1 200 ? -31.916 10.691 14.349 1.00 77.25 200 GLU A C 1
ATOM 1596 O O . GLU A 1 200 ? -32.883 10.861 13.600 1.00 77.25 200 GLU A O 1
ATOM 1601 N N . PHE A 1 201 ? -30.687 10.495 13.869 1.00 73.50 201 PHE A N 1
ATOM 1602 C CA . PHE A 1 201 ? -30.404 10.477 12.437 1.00 73.50 201 PHE A CA 1
ATOM 1603 C C . PHE A 1 201 ? -31.023 9.258 11.737 1.00 73.50 201 PHE A C 1
ATOM 1605 O O . PHE A 1 201 ? -31.577 9.393 10.646 1.00 73.50 201 PHE A O 1
ATOM 1612 N N . MET A 1 202 ? -31.030 8.091 12.385 1.00 75.50 202 MET A N 1
ATOM 1613 C CA . MET A 1 202 ? -31.732 6.900 11.898 1.00 75.50 202 MET A CA 1
ATOM 1614 C C . MET A 1 202 ? -33.248 7.102 11.822 1.00 75.50 202 MET A C 1
ATOM 1616 O O . MET A 1 202 ? -33.851 6.735 10.812 1.00 75.50 202 MET A O 1
ATOM 1620 N N . LYS A 1 203 ? -33.856 7.772 12.815 1.00 79.31 203 LYS A N 1
ATOM 1621 C CA . LYS A 1 203 ? -35.277 8.167 12.755 1.00 79.31 203 LYS A CA 1
ATOM 1622 C C . LYS A 1 203 ? -35.558 9.064 11.545 1.00 79.31 203 LYS A C 1
ATOM 1624 O O . LYS A 1 203 ? -36.530 8.834 10.830 1.00 79.31 203 LYS A O 1
ATOM 1629 N N . LYS A 1 204 ? -34.676 10.030 11.250 1.00 74.75 204 LYS A N 1
ATOM 1630 C CA . LYS A 1 204 ? -34.775 10.890 10.048 1.00 74.75 204 LYS A CA 1
ATOM 1631 C C . LYS A 1 204 ? -34.617 10.117 8.732 1.00 74.75 204 LYS A C 1
ATOM 1633 O O . LYS A 1 204 ? -35.107 10.566 7.696 1.00 74.75 204 LYS A O 1
ATOM 1638 N N . LEU A 1 205 ? -33.926 8.980 8.756 1.00 69.94 205 LEU A N 1
ATOM 1639 C CA . LEU A 1 205 ? -33.745 8.091 7.608 1.00 69.94 205 LEU A CA 1
ATOM 1640 C C . LEU A 1 205 ? -34.805 6.978 7.520 1.00 69.94 205 LEU A C 1
ATOM 1642 O O . LEU A 1 205 ? -34.732 6.181 6.589 1.00 69.94 205 LEU A O 1
ATOM 1646 N N . PHE A 1 206 ? -35.795 6.951 8.424 1.00 74.12 206 PHE A N 1
ATOM 1647 C CA . PHE A 1 206 ? -36.804 5.887 8.540 1.00 74.12 206 PHE A CA 1
ATOM 1648 C C . PHE A 1 206 ? -36.195 4.483 8.713 1.00 74.12 206 PHE A C 1
ATOM 1650 O O . PHE A 1 206 ? -36.732 3.499 8.210 1.00 74.12 206 PHE A O 1
ATOM 1657 N N . VAL A 1 207 ? -35.063 4.389 9.415 1.00 73.38 207 VAL A N 1
ATOM 1658 C CA . VAL A 1 207 ? -34.403 3.117 9.738 1.00 73.38 207 VAL A CA 1
ATOM 1659 C C . VAL A 1 207 ? -34.789 2.702 11.155 1.00 73.38 207 VAL A C 1
ATOM 1661 O O . VAL A 1 207 ? -34.710 3.515 12.078 1.00 73.38 207 VAL A O 1
ATOM 1664 N N . THR A 1 208 ? -35.205 1.446 11.333 1.00 76.19 208 THR A N 1
ATOM 1665 C CA . THR A 1 208 ? -35.590 0.892 12.638 1.00 76.19 208 THR A CA 1
ATOM 1666 C C . THR A 1 208 ? -34.421 0.964 13.620 1.00 76.19 208 THR A C 1
ATOM 1668 O O . THR A 1 208 ? -33.325 0.492 13.326 1.00 76.19 208 THR A O 1
ATOM 1671 N N . VAL A 1 209 ? -34.656 1.569 14.786 1.00 71.62 209 VAL A N 1
ATOM 1672 C CA . VAL A 1 209 ? -33.680 1.641 15.880 1.00 71.62 209 VAL A CA 1
ATOM 1673 C C . VAL A 1 209 ? -34.017 0.542 16.881 1.00 71.62 209 VAL A C 1
ATOM 1675 O O . VAL A 1 209 ? -35.047 0.618 17.549 1.00 71.62 209 VAL A O 1
ATOM 1678 N N . GLU A 1 210 ? -33.165 -0.476 16.982 1.00 73.56 210 GLU A N 1
ATOM 1679 C CA . GLU A 1 210 ? -33.334 -1.554 17.961 1.00 73.56 210 GLU A CA 1
ATO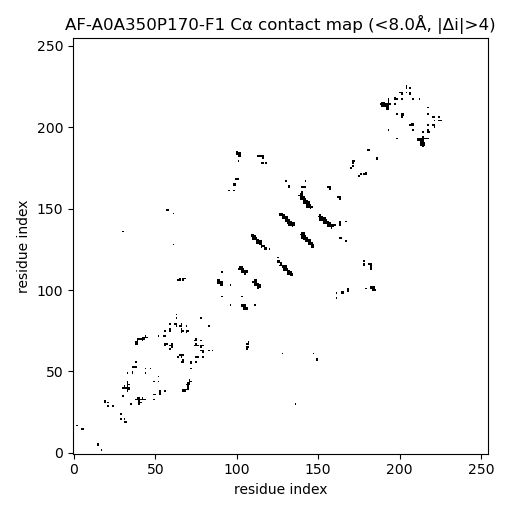M 1680 C C . GLU A 1 210 ? -32.789 -1.148 19.348 1.00 73.56 210 GLU A C 1
ATOM 1682 O O . GLU A 1 210 ? -31.748 -0.481 19.437 1.00 73.56 210 GLU A O 1
ATOM 1687 N N . PRO A 1 211 ? -33.456 -1.531 20.457 1.00 65.19 211 PRO A N 1
ATOM 1688 C CA . PRO A 1 211 ? -32.932 -1.308 21.803 1.00 65.19 211 PRO A CA 1
ATOM 1689 C C . PRO A 1 211 ? -31.614 -2.068 21.997 1.00 65.19 211 PRO A C 1
ATOM 1691 O O . PRO A 1 211 ? -31.559 -3.276 21.805 1.00 65.19 211 PRO A O 1
ATOM 1694 N N . GLY A 1 212 ? -30.547 -1.365 22.386 1.00 69.88 21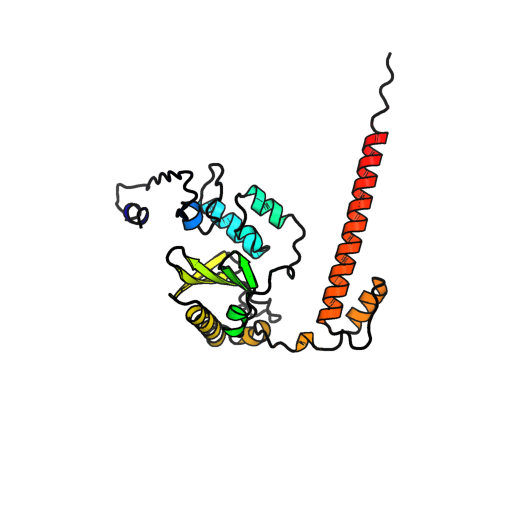2 GLY A N 1
ATOM 1695 C CA . GLY A 1 212 ? -29.218 -1.970 22.566 1.00 69.88 212 GLY A CA 1
ATOM 1696 C C . GLY A 1 212 ? -28.345 -2.003 21.308 1.00 69.88 212 GLY A C 1
ATOM 1697 O O . GLY A 1 212 ? -27.242 -2.538 21.360 1.00 69.88 212 GLY A O 1
ATOM 1698 N N . MET A 1 213 ? -28.789 -1.387 20.205 1.00 71.12 213 MET A N 1
ATOM 1699 C CA . MET A 1 213 ? -27.982 -1.250 18.992 1.00 71.12 213 MET A CA 1
ATOM 1700 C C . MET A 1 213 ? -26.634 -0.580 19.294 1.00 71.12 213 MET A C 1
ATOM 1702 O O . MET A 1 213 ? -26.583 0.493 19.911 1.00 71.12 213 MET A O 1
ATOM 1706 N N . THR A 1 214 ? -25.545 -1.200 18.844 1.00 74.69 214 THR A N 1
ATOM 1707 C CA . THR A 1 214 ? -24.191 -0.670 19.040 1.00 74.69 214 THR A CA 1
ATOM 1708 C C . THR A 1 214 ? -23.896 0.479 18.074 1.00 74.69 214 THR A C 1
ATOM 1710 O O . THR A 1 214 ? -24.515 0.589 17.007 1.00 74.69 214 THR A O 1
ATOM 1713 N N . LYS A 1 215 ? -22.914 1.334 18.391 1.00 70.31 215 LYS A N 1
ATOM 1714 C CA . LYS A 1 215 ? -22.456 2.403 17.479 1.00 70.31 215 LYS A CA 1
ATOM 1715 C C . LYS A 1 215 ? -22.102 1.871 16.087 1.00 70.31 215 LYS A C 1
ATOM 1717 O O . LYS A 1 215 ? -22.356 2.556 15.094 1.00 70.31 215 LYS A O 1
ATOM 1722 N N . LEU A 1 216 ? -21.525 0.667 15.999 1.00 60.34 216 LEU A N 1
ATOM 1723 C CA . LEU A 1 216 ? -21.156 0.046 14.725 1.00 60.34 216 LEU A CA 1
ATOM 1724 C C . LEU A 1 216 ? -22.385 -0.399 13.922 1.00 60.34 216 LEU A C 1
ATOM 1726 O O . LEU A 1 216 ? -22.451 -0.139 12.721 1.00 60.34 216 LEU A O 1
ATOM 1730 N N . GLN A 1 217 ? -23.365 -1.026 14.576 1.00 65.75 217 GLN A N 1
ATOM 1731 C CA . GLN A 1 217 ? -24.619 -1.428 13.933 1.00 65.75 217 GLN A CA 1
ATOM 1732 C C . GLN A 1 217 ? -25.402 -0.207 13.435 1.00 65.75 217 GLN A C 1
ATOM 1734 O O . GLN A 1 217 ? -25.861 -0.200 12.293 1.00 65.75 217 GLN A O 1
ATOM 1739 N N . ALA A 1 218 ? -25.479 0.855 14.244 1.00 72.75 218 ALA A N 1
ATOM 1740 C CA . ALA A 1 218 ? -26.132 2.103 13.858 1.00 72.75 218 ALA A CA 1
ATOM 1741 C C . ALA A 1 218 ? -25.444 2.757 12.652 1.00 72.75 218 ALA A C 1
ATOM 1743 O O . ALA A 1 218 ? -26.110 3.165 11.702 1.00 72.75 218 ALA A O 1
ATOM 1744 N N . LYS A 1 219 ? -24.105 2.803 12.644 1.00 68.19 219 LYS A N 1
ATOM 1745 C CA . LYS A 1 219 ? -23.335 3.338 11.516 1.00 68.19 219 LYS A CA 1
ATOM 1746 C C . LYS A 1 219 ? -23.577 2.540 10.228 1.00 68.19 219 LYS A C 1
ATOM 1748 O O . LYS A 1 219 ? -23.951 3.138 9.224 1.00 68.19 219 LYS A O 1
ATOM 1753 N N . LYS A 1 220 ? -23.460 1.205 10.272 1.00 66.62 220 LYS A N 1
ATOM 1754 C CA . LYS A 1 220 ? -23.724 0.334 9.108 1.00 66.62 220 LYS A CA 1
ATOM 1755 C C . LYS A 1 220 ? -25.146 0.525 8.561 1.00 66.62 220 LYS A C 1
ATOM 1757 O O . LYS A 1 220 ? -25.338 0.588 7.350 1.00 66.62 220 LYS A O 1
ATOM 1762 N N . ALA A 1 221 ? -26.137 0.661 9.443 1.00 70.81 221 ALA A N 1
ATOM 1763 C CA . ALA A 1 221 ? -27.529 0.878 9.054 1.00 70.81 221 ALA A CA 1
ATOM 1764 C C . ALA A 1 221 ? -27.758 2.257 8.400 1.00 70.81 221 ALA A C 1
ATOM 1766 O O . ALA A 1 221 ? -28.493 2.364 7.415 1.00 70.81 221 ALA A O 1
ATOM 1767 N N . ILE A 1 222 ? -27.096 3.306 8.904 1.00 71.19 222 ILE A N 1
ATOM 1768 C CA . ILE A 1 222 ? -27.113 4.650 8.307 1.00 71.19 222 ILE A CA 1
ATOM 1769 C C . ILE A 1 222 ? -26.474 4.631 6.914 1.00 71.19 222 ILE A C 1
ATOM 1771 O O . ILE A 1 222 ? -27.080 5.136 5.966 1.00 71.19 222 ILE A O 1
ATOM 1775 N N . ASP A 1 223 ? -25.292 4.029 6.775 1.00 63.66 223 ASP A N 1
ATOM 1776 C CA . ASP A 1 223 ? -24.560 3.970 5.504 1.00 63.66 223 ASP A CA 1
ATOM 1777 C C . ASP A 1 223 ? -25.365 3.199 4.441 1.00 63.66 223 ASP A C 1
ATOM 1779 O O . ASP A 1 223 ? -25.544 3.677 3.314 1.00 63.66 223 ASP A O 1
ATOM 1783 N N . ALA A 1 224 ? -25.983 2.075 4.824 1.00 64.44 224 ALA A N 1
ATOM 1784 C CA . ALA A 1 224 ? -26.884 1.315 3.958 1.00 64.44 224 ALA A CA 1
ATOM 1785 C C . ALA A 1 224 ? -28.105 2.143 3.502 1.00 64.44 224 ALA A C 1
ATOM 1787 O O . ALA A 1 224 ? -28.457 2.143 2.316 1.00 64.44 224 ALA A O 1
ATOM 1788 N N . ALA A 1 225 ? -28.732 2.895 4.411 1.00 67.81 225 ALA A N 1
ATOM 1789 C CA . ALA A 1 225 ? -29.891 3.731 4.097 1.00 67.81 225 ALA A CA 1
ATOM 1790 C C . ALA A 1 225 ? -29.536 4.932 3.202 1.00 67.81 225 ALA A C 1
ATOM 1792 O O . ALA A 1 225 ? -30.284 5.268 2.274 1.00 67.81 225 ALA A O 1
ATOM 1793 N N . LEU A 1 226 ? -28.381 5.562 3.431 1.00 67.75 226 LEU A N 1
ATOM 1794 C CA . LEU A 1 226 ? -27.865 6.635 2.579 1.00 67.75 226 LEU A CA 1
ATOM 1795 C C . LEU A 1 226 ? -27.541 6.119 1.174 1.00 67.75 226 LEU A C 1
ATOM 1797 O O . LEU A 1 226 ? -27.961 6.742 0.193 1.00 67.75 226 LEU A O 1
ATOM 1801 N N . SER A 1 227 ? -26.889 4.958 1.069 1.00 60.62 227 SER A N 1
ATOM 1802 C CA . SER A 1 227 ? -26.600 4.297 -0.208 1.00 60.62 227 SER A CA 1
ATOM 1803 C C . SER A 1 227 ? -27.889 3.972 -0.978 1.00 60.62 227 SER A C 1
ATOM 1805 O O . SER A 1 227 ? -28.024 4.307 -2.160 1.00 60.62 227 SER A O 1
ATOM 1807 N N . ALA A 1 228 ? -28.910 3.432 -0.303 1.00 61.28 228 ALA A N 1
ATOM 1808 C CA . ALA A 1 228 ? -30.215 3.155 -0.909 1.00 61.28 228 ALA A CA 1
ATOM 1809 C C . ALA A 1 228 ? -30.926 4.433 -1.401 1.00 61.28 228 ALA A C 1
ATOM 1811 O O . ALA A 1 228 ? -31.457 4.473 -2.520 1.00 61.28 228 ALA A O 1
ATOM 1812 N N . LYS A 1 229 ? -30.898 5.513 -0.608 1.00 62.06 229 LYS A N 1
ATOM 1813 C CA . LYS A 1 229 ? -31.491 6.811 -0.971 1.00 62.06 229 LYS A CA 1
ATOM 1814 C C . LYS A 1 229 ? -30.768 7.456 -2.160 1.00 62.06 229 LYS A C 1
ATOM 1816 O O . LYS A 1 229 ? -31.431 7.984 -3.060 1.00 62.06 229 LYS A O 1
ATOM 1821 N N . ARG A 1 230 ? -29.433 7.366 -2.213 1.00 59.44 230 ARG A N 1
ATOM 1822 C CA . ARG A 1 230 ? -28.611 7.836 -3.343 1.00 59.44 230 ARG A CA 1
ATOM 1823 C C . ARG A 1 230 ? -28.902 7.044 -4.620 1.00 59.44 230 ARG A C 1
ATOM 1825 O O . ARG A 1 230 ? -29.197 7.664 -5.643 1.00 59.44 230 ARG A O 1
ATOM 1832 N N . LYS A 1 231 ? -28.974 5.706 -4.553 1.00 51.12 231 LYS A N 1
ATOM 1833 C CA . LYS A 1 231 ? -29.369 4.844 -5.689 1.00 51.12 231 LYS A CA 1
ATOM 1834 C C . LYS A 1 231 ? -30.762 5.192 -6.231 1.00 51.12 231 LYS A C 1
ATOM 1836 O O . LYS A 1 231 ? -30.957 5.243 -7.449 1.00 51.12 231 LYS A O 1
ATOM 1841 N N . ARG A 1 232 ? -31.726 5.496 -5.352 1.00 54.34 232 ARG A N 1
ATOM 1842 C CA . ARG A 1 232 ? -33.082 5.921 -5.748 1.00 54.34 232 ARG A CA 1
ATOM 1843 C C . ARG A 1 232 ? -33.081 7.275 -6.468 1.00 54.34 232 ARG A C 1
ATOM 1845 O O . ARG A 1 232 ? -33.725 7.412 -7.508 1.00 54.34 232 ARG A O 1
ATOM 1852 N N . ASN A 1 233 ? -32.322 8.246 -5.962 1.00 50.97 233 ASN A N 1
ATOM 1853 C CA . ASN A 1 233 ? -32.187 9.570 -6.581 1.00 50.97 233 ASN A CA 1
ATOM 1854 C C . ASN A 1 233 ? -31.434 9.517 -7.921 1.00 50.97 233 ASN A C 1
ATOM 1856 O O . ASN A 1 233 ? -31.802 10.218 -8.863 1.00 50.97 233 ASN A O 1
ATOM 1860 N N . PHE A 1 234 ? -30.417 8.660 -8.040 1.00 40.41 234 PHE A N 1
ATOM 1861 C CA . PHE A 1 234 ? -29.690 8.448 -9.293 1.00 40.41 234 PHE A CA 1
ATOM 1862 C C . PHE A 1 234 ? -30.591 7.826 -10.373 1.00 40.41 234 PHE A C 1
ATOM 1864 O O . PHE A 1 234 ? -30.629 8.306 -11.508 1.00 40.41 234 PHE A O 1
ATOM 1871 N N . ARG A 1 235 ? -31.403 6.819 -10.008 1.00 42.44 235 ARG A N 1
ATOM 1872 C CA . ARG A 1 235 ? -32.409 6.230 -10.909 1.00 42.44 235 ARG A CA 1
ATOM 1873 C C . ARG A 1 235 ? -33.465 7.247 -11.358 1.00 42.44 235 ARG A C 1
ATOM 1875 O O . ARG A 1 235 ? -33.824 7.237 -12.534 1.00 42.44 235 ARG A O 1
ATOM 1882 N N . SER A 1 236 ? -33.931 8.141 -10.479 1.00 45.75 236 SER A N 1
ATOM 1883 C CA . SER A 1 236 ? -34.919 9.163 -10.867 1.00 45.75 236 SER A CA 1
ATOM 1884 C C . SER A 1 236 ? -34.328 10.229 -11.800 1.00 45.75 236 SER A C 1
ATOM 1886 O O . SER A 1 236 ? -34.965 10.571 -12.796 1.00 45.75 236 SER A O 1
ATOM 1888 N N . LYS A 1 237 ? -33.083 10.677 -11.564 1.00 47.75 237 LYS A N 1
ATOM 1889 C CA . LYS A 1 237 ? -32.368 11.598 -12.468 1.00 47.75 237 LYS A CA 1
ATOM 1890 C C . LYS A 1 237 ? -32.139 10.990 -13.852 1.00 47.75 237 LYS A C 1
ATOM 1892 O O . LYS A 1 237 ? -32.336 11.677 -14.850 1.00 47.75 237 LYS A O 1
ATOM 1897 N N . ARG A 1 238 ? -31.774 9.704 -13.927 1.00 43.78 238 ARG A N 1
ATOM 1898 C CA . ARG A 1 238 ? -31.596 8.999 -15.206 1.00 43.78 238 ARG A CA 1
ATOM 1899 C C . ARG A 1 238 ? -32.917 8.891 -15.971 1.00 43.78 238 ARG A C 1
ATOM 1901 O O . ARG A 1 238 ? -32.938 9.196 -17.154 1.00 43.78 238 ARG A O 1
ATOM 1908 N N . LYS A 1 239 ? -34.022 8.565 -15.288 1.00 46.44 239 LYS A N 1
ATOM 1909 C CA . LYS A 1 239 ? -35.363 8.497 -15.896 1.00 46.44 239 LYS A CA 1
ATOM 1910 C C . LYS A 1 239 ? -35.831 9.859 -16.430 1.00 46.44 239 LYS A C 1
ATOM 1912 O O . LYS A 1 239 ? -36.393 9.914 -17.518 1.00 46.44 239 LYS A O 1
ATOM 1917 N N . LYS A 1 240 ? -35.526 10.946 -15.710 1.00 48.97 240 LYS A N 1
ATOM 1918 C CA . LYS A 1 240 ? -35.818 12.325 -16.135 1.00 48.97 240 LYS A CA 1
ATOM 1919 C C . LYS A 1 240 ? -34.996 12.729 -17.368 1.00 48.97 240 LYS A C 1
ATOM 1921 O O . LYS A 1 240 ? -35.560 13.202 -18.341 1.00 48.97 240 LYS A O 1
ATOM 1926 N N . LYS A 1 241 ? -33.697 12.400 -17.386 1.00 42.22 241 LYS A N 1
ATOM 1927 C CA . LYS A 1 241 ? -32.813 12.635 -18.543 1.00 42.22 241 LYS A CA 1
ATOM 1928 C C . LYS A 1 241 ? -33.241 11.841 -19.787 1.00 42.22 241 LYS A C 1
ATOM 1930 O O . LYS A 1 241 ? -33.127 12.348 -20.891 1.00 42.22 241 LYS A O 1
ATOM 1935 N N . THR A 1 242 ? -33.750 10.616 -19.632 1.00 49.53 242 THR A N 1
ATOM 1936 C CA . THR A 1 242 ? -34.279 9.828 -20.762 1.00 49.53 242 THR A CA 1
ATOM 1937 C C . THR A 1 242 ? -35.608 10.381 -21.289 1.00 49.53 242 THR A C 1
ATOM 1939 O O . THR A 1 242 ? -35.837 10.333 -22.493 1.00 49.53 242 THR A O 1
ATOM 1942 N N . GLN A 1 243 ? -36.455 10.949 -20.422 1.00 50.00 243 GLN A N 1
ATOM 1943 C CA . GLN A 1 243 ? -37.678 11.641 -20.844 1.00 50.00 243 GLN A CA 1
ATOM 1944 C C . GLN A 1 243 ? -37.371 12.961 -21.566 1.00 50.00 243 GLN A C 1
ATOM 1946 O O . GLN A 1 243 ? -37.923 13.184 -22.636 1.00 50.00 243 GLN A O 1
ATOM 1951 N N . ASP A 1 244 ? -36.437 13.777 -21.071 1.00 49.22 244 ASP A N 1
ATOM 1952 C CA . ASP A 1 244 ? -36.060 15.044 -21.724 1.00 49.22 244 ASP A CA 1
ATOM 1953 C C . ASP A 1 244 ? -35.460 14.828 -23.133 1.00 49.22 244 ASP A C 1
ATOM 1955 O O . ASP A 1 244 ? -35.679 15.634 -24.036 1.00 49.22 244 ASP A O 1
ATOM 1959 N N . VAL A 1 245 ? -34.774 13.700 -23.369 1.00 51.50 245 VAL A N 1
ATOM 1960 C CA . VAL A 1 245 ? -34.252 13.321 -24.700 1.00 51.50 245 VAL A CA 1
ATOM 1961 C C . VAL A 1 245 ? -35.369 12.893 -25.671 1.00 51.50 245 VAL A C 1
ATOM 1963 O O . VAL A 1 245 ? -35.256 13.132 -26.873 1.00 51.50 245 VAL A O 1
ATOM 1966 N N . GLN A 1 246 ? -36.470 12.312 -25.179 1.00 47.38 246 GLN A N 1
ATOM 1967 C CA . GLN A 1 246 ? -37.622 11.947 -26.019 1.00 47.38 246 GLN A CA 1
ATOM 1968 C C . GLN A 1 246 ? -38.508 13.144 -26.396 1.00 47.38 246 GLN A C 1
ATOM 1970 O O . GLN A 1 246 ? -39.156 13.102 -27.436 1.00 47.38 246 GLN A O 1
ATOM 1975 N N . VAL A 1 247 ? -38.529 14.217 -25.598 1.00 50.81 247 VAL A N 1
ATOM 1976 C CA . VAL A 1 247 ? -39.313 15.427 -25.922 1.00 50.81 247 VAL A CA 1
ATOM 1977 C C . VAL A 1 247 ? -38.559 16.349 -26.898 1.00 50.81 247 VAL A C 1
ATOM 1979 O O . VAL A 1 247 ? -39.182 17.077 -27.663 1.00 50.81 247 VAL A O 1
ATOM 1982 N N . GLY A 1 248 ? -37.222 16.279 -26.945 1.00 44.78 248 GLY A N 1
ATOM 1983 C CA . GLY A 1 248 ? -36.381 17.113 -27.818 1.00 44.78 248 GLY A CA 1
ATOM 1984 C C . GLY A 1 248 ? -36.234 16.662 -29.281 1.00 44.78 248 GLY A C 1
ATOM 1985 O O . GLY A 1 248 ? -35.492 17.301 -30.019 1.00 44.78 248 GLY A O 1
ATOM 1986 N N . THR A 1 249 ? -36.887 15.576 -29.717 1.00 46.84 249 THR A N 1
ATOM 1987 C CA . THR A 1 249 ? -36.676 14.971 -31.055 1.00 46.84 249 THR A CA 1
ATOM 1988 C C . THR A 1 249 ? -37.844 15.108 -32.044 1.00 46.84 249 THR A C 1
ATOM 1990 O O . THR A 1 249 ? -37.765 14.573 -33.144 1.00 46.84 249 THR A O 1
ATOM 1993 N N . PHE A 1 250 ? -38.882 15.897 -31.739 1.00 47.97 250 PHE A N 1
ATOM 1994 C CA . PHE A 1 250 ? -39.974 16.193 -32.683 1.00 47.97 250 PHE A CA 1
ATOM 1995 C C . PHE A 1 250 ? -40.186 17.701 -32.866 1.00 47.97 250 PHE A C 1
ATOM 1997 O O . PHE A 1 250 ? -41.169 18.264 -32.397 1.00 47.97 250 PHE A O 1
ATOM 2004 N N . ALA A 1 251 ? -39.262 18.370 -33.557 1.00 49.38 251 ALA A N 1
ATOM 2005 C CA . ALA A 1 251 ? -39.505 19.703 -34.109 1.00 49.38 251 ALA A CA 1
ATOM 2006 C C . ALA A 1 251 ? -38.602 19.962 -35.324 1.00 49.38 251 ALA A C 1
ATOM 2008 O O . ALA A 1 251 ? -37.677 20.764 -35.259 1.00 49.38 251 ALA A O 1
ATOM 2009 N N . HIS A 1 252 ? -38.861 19.267 -36.432 1.00 41.59 252 HIS A N 1
ATOM 2010 C CA . HIS A 1 252 ? -38.537 19.753 -37.776 1.00 41.59 252 HIS A CA 1
ATOM 2011 C C . HIS A 1 252 ? -39.691 19.351 -38.698 1.00 41.59 252 HIS A C 1
ATOM 2013 O O . HIS A 1 252 ? -39.798 18.203 -39.125 1.00 41.59 252 HIS A O 1
ATOM 2019 N N . SER A 1 253 ? -40.603 20.299 -38.923 1.00 41.59 253 SER A N 1
ATOM 2020 C CA . SER A 1 253 ? -41.613 20.209 -39.978 1.00 41.59 253 SER A CA 1
ATOM 2021 C C . SER A 1 253 ? -40.937 20.392 -41.338 1.00 41.59 253 SER A C 1
ATOM 2023 O O . SER A 1 253 ? -40.052 21.243 -41.443 1.00 41.59 253 SER A O 1
ATOM 2025 N N . PRO A 1 254 ? -41.346 19.649 -42.377 1.00 52.38 254 PRO A N 1
ATOM 2026 C CA . PRO A 1 254 ? -40.862 19.874 -43.726 1.00 52.38 254 PRO A CA 1
ATOM 2027 C C . PRO A 1 254 ? -41.633 21.036 -44.360 1.00 52.38 254 PRO A C 1
ATOM 2029 O O . PRO A 1 254 ? -42.861 21.074 -44.283 1.00 52.38 254 PRO A O 1
ATOM 2032 N N . ASN A 1 255 ? -40.901 21.963 -44.970 1.00 40.22 255 ASN A N 1
ATOM 2033 C CA . ASN A 1 255 ? -41.298 22.722 -46.157 1.00 40.22 255 ASN A CA 1
ATOM 2034 C C . ASN A 1 255 ? -40.033 23.228 -46.846 1.00 40.22 255 ASN A C 1
ATOM 2036 O O . ASN A 1 255 ? -39.176 23.794 -46.131 1.00 40.22 255 ASN A O 1
#

Mean predicted aligned error: 16.15 Å

Secondary structure (DSSP, 8-state):
--GGGTTS--TT-------------SSS----HHHHTTS-TT-B-TTS-HHHHHHHHHHHHHH-GGGGG-SBHHHHHHHHHS---TT-SBPPPHHHHHH-SB--EEEETTEEEEEE---SS--TT---EEEEEEE-TTSPEEEEEEETTS-EEEEEEESSHHHHHHHHHHHHHHH-GGGHHHHBTT-GGGTSBPPHHHHHHHHHTT----TT-BHHHHHHHHHHHHHHHHHHHHHHHHHHHHHHHHHTT------

Foldseek 3Di:
DPQVVQPDDDPPDPDGDDDDDDDPPPPDDDQAPLVVLLADRLADAVPPDSVVQSLLLLLLCLQPVLSSNDNYPVRSVVRSVPPDDPPPFAQDDVVLVVLAQFRWTDSDDQKIKFFQDADPDPPPPTFGWIWMWHQDPVQKIWIWTATNVRDIDTDDIGNDSSVNRVVVRVCCCPPVVVRCQVGGPPNCQQQAAADPVLVVVCVVLVHDDDVSQGVNNSVVSNVVSVVVVVVVVVVVVVVVVVVVVVVPPPDDDDD

Radius of gyration: 24.1 Å; Cα contacts (8 Å, |Δi|>4): 305; chains: 1; bounding box: 72×44×69 Å

Organism: NCBI:txid589873

Sequence (255 aa):
QTIGRGLRLYDDKPDCLVIDLVDVCQRHSLMTTPALFGLHPDFDLEGEDATKSAKAVQQMSIENPTVLDAQSIAEAERIVSQEFDPFSIAEPPEEVRAMSNLLWREVGKSRYRADFPKSRDHDNNSIRGYLEIQQDMLGNWNLTLTHSKGEVTQLRNYNDLNLVMQAADKHVSTNYSSYLPLMKKDQNWHADPATEAQREFMKKLFVTVEPGMTKLQAKKAIDAALSAKRKRNFRSKRKKKTQDVQVGTFAHSPN

pLDDT: mean 72.83, std 13.67, range [40.22, 91.56]

Solvent-accessible surface area (backbone atoms only — not comparable to full-atom values): 15210 Å² total; per-residue (Å²): 140,66,68,74,74,60,68,63,90,50,97,92,52,94,74,67,93,80,84,85,86,82,72,95,57,87,90,55,92,73,91,36,74,39,39,76,56,74,41,26,60,76,35,52,59,88,88,53,60,63,69,60,51,32,51,51,49,54,58,49,28,74,82,36,48,63,32,55,70,26,44,31,66,70,49,25,52,48,54,63,72,41,90,73,59,94,79,70,60,48,76,46,57,70,68,64,55,71,49,38,64,57,52,55,29,35,50,49,92,68,26,37,36,31,63,46,68,82,63,88,60,89,52,93,81,57,66,44,33,32,40,38,38,36,56,48,97,86,60,30,29,37,37,33,42,36,37,72,88,70,52,71,45,79,74,52,75,30,80,40,72,58,61,44,38,43,47,49,53,49,48,40,56,72,77,37,50,87,49,43,69,85,31,33,64,84,55,63,76,46,71,37,66,42,49,70,70,55,55,55,50,28,56,76,66,75,44,88,82,60,93,82,41,21,35,48,58,49,48,54,53,46,52,52,50,52,51,52,53,50,55,52,52,53,53,50,53,51,53,49,55,56,51,56,58,66,67,73,72,79,84,80,82,90,129

Nearest PDB structures (foldseek):
  5cz6-assembly1_K  TM=6.126E-01  e=4.502E+00  Saccharomyces cerevisiae S288C
  4q1s-assembly1_Y  TM=3.530E-01  e=1.376E+00  Saccharomyces cerevisiae S288C
  7qya-assembly1_s  TM=3.659E-01  e=2.346E+00  Homo sapiens
  8qyn-assembly1_Q  TM=3.913E-01  e=4.502E+00  Homo sapiens
  8tm6-assembly1_b  TM=3.866E-01  e=6.425E+00  Homo sapiens